Protein AF-A0A916GA91-F1 (afdb_monomer_lite)

Radius of gyration: 28.83 Å; chains: 1; bounding box: 65×46×99 Å

Structure (mmCIF, N/CA/C/O backbone):
data_AF-A0A916GA91-F1
#
_entry.id   AF-A0A916GA91-F1
#
loop_
_atom_site.group_PDB
_atom_site.id
_atom_site.type_symbol
_atom_site.label_atom_id
_atom_site.label_alt_id
_atom_site.label_comp_id
_atom_site.label_asym_id
_atom_site.label_entity_id
_atom_site.label_seq_id
_atom_site.pdbx_PDB_ins_code
_atom_site.Cartn_x
_atom_site.Cartn_y
_atom_site.Cartn_z
_atom_site.occupancy
_atom_site.B_iso_or_equiv
_atom_site.auth_seq_id
_atom_site.auth_comp_id
_atom_site.auth_asym_id
_atom_site.auth_atom_id
_atom_site.pdbx_PDB_model_num
ATOM 1 N N . MET A 1 1 ? 31.954 13.811 66.441 1.00 43.12 1 MET A N 1
ATOM 2 C CA . MET A 1 1 ? 31.345 12.629 65.791 1.00 43.12 1 MET A CA 1
ATOM 3 C C . MET A 1 1 ? 29.860 12.922 65.642 1.00 43.12 1 MET A C 1
ATOM 5 O O . MET A 1 1 ? 29.159 12.910 66.636 1.00 43.12 1 MET A O 1
ATOM 9 N N . THR A 1 2 ? 29.441 13.596 64.570 1.00 59.12 2 THR A N 1
ATOM 10 C CA . THR A 1 2 ? 29.110 13.121 63.200 1.00 59.12 2 THR A CA 1
ATOM 11 C C . THR A 1 2 ? 27.592 13.083 63.030 1.00 59.12 2 THR A C 1
ATOM 13 O O . THR A 1 2 ? 26.914 12.524 63.882 1.00 59.12 2 THR A O 1
ATOM 16 N N . SER A 1 3 ? 27.106 13.601 61.890 1.00 51.62 3 SER A N 1
ATOM 17 C CA . SER A 1 3 ? 25.701 13.651 61.422 1.00 51.62 3 SER A CA 1
ATOM 18 C C . SER A 1 3 ? 25.003 14.990 61.733 1.00 51.62 3 SER A C 1
ATOM 20 O O . SER A 1 3 ? 24.993 15.427 62.871 1.00 51.62 3 SER A O 1
ATOM 22 N N . ARG A 1 4 ? 24.430 15.749 60.791 1.00 50.22 4 ARG A N 1
ATOM 23 C CA . ARG A 1 4 ? 23.861 15.421 59.475 1.00 50.22 4 ARG A CA 1
ATOM 24 C C . ARG A 1 4 ? 24.210 16.493 58.438 1.00 50.22 4 ARG A C 1
ATOM 26 O O . ARG A 1 4 ? 23.877 17.663 58.607 1.00 50.22 4 ARG A O 1
ATOM 33 N N . SER A 1 5 ? 24.797 16.055 57.331 1.00 55.06 5 SER A N 1
ATOM 34 C CA . SER A 1 5 ? 24.815 16.789 56.066 1.00 55.06 5 SER A CA 1
ATOM 35 C C . SER A 1 5 ? 23.381 16.853 55.525 1.00 55.06 5 SER A C 1
ATOM 37 O O . SER A 1 5 ? 22.768 15.818 55.260 1.00 55.06 5 SER A O 1
ATOM 39 N N . LYS A 1 6 ? 22.817 18.064 55.423 1.00 53.19 6 LYS A N 1
ATOM 40 C CA . LYS A 1 6 ? 21.591 18.328 54.661 1.00 53.19 6 LYS A CA 1
ATOM 41 C C . LYS A 1 6 ? 21.956 18.240 53.185 1.00 53.19 6 LYS A C 1
ATOM 43 O O . LYS A 1 6 ? 22.472 19.193 52.609 1.00 53.19 6 LYS A O 1
ATOM 48 N N . THR A 1 7 ? 21.710 17.081 52.596 1.00 57.97 7 THR A N 1
ATOM 49 C CA . THR A 1 7 ? 21.750 16.878 51.153 1.00 57.97 7 THR A CA 1
ATOM 50 C C . THR A 1 7 ? 20.745 17.840 50.525 1.00 57.97 7 THR A C 1
ATOM 52 O O . THR A 1 7 ? 19.538 17.709 50.729 1.00 57.97 7 THR A O 1
ATOM 55 N N . ALA A 1 8 ? 21.249 18.857 49.828 1.00 50.69 8 ALA A N 1
ATOM 56 C CA . ALA A 1 8 ? 20.439 19.738 49.008 1.00 50.69 8 ALA A CA 1
ATOM 57 C C . ALA A 1 8 ? 19.752 18.875 47.945 1.00 50.69 8 ALA A C 1
ATOM 59 O O . ALA A 1 8 ? 20.408 18.317 47.065 1.00 50.69 8 ALA A O 1
ATOM 60 N N . LEU A 1 9 ? 18.436 18.709 48.089 1.00 53.28 9 LEU A N 1
ATOM 61 C CA . LEU A 1 9 ? 17.596 18.090 47.080 1.00 53.28 9 LEU A CA 1
ATOM 62 C C . LEU A 1 9 ? 17.774 18.886 45.785 1.00 53.28 9 LEU A C 1
ATOM 64 O O . LEU A 1 9 ? 17.467 20.077 45.727 1.00 53.28 9 LEU A O 1
ATOM 68 N N . VAL A 1 10 ? 18.284 18.207 44.763 1.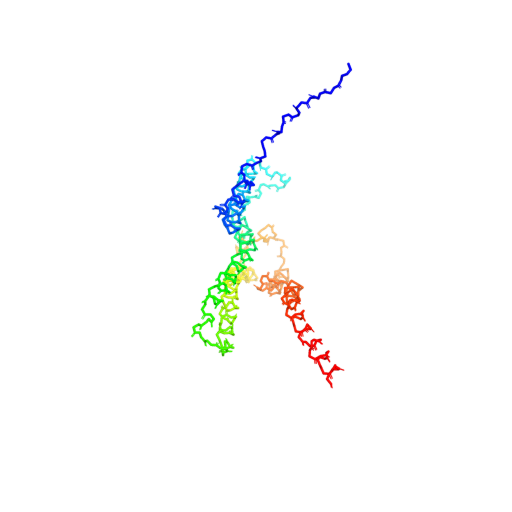00 59.81 10 VAL A N 1
ATOM 69 C CA . VAL A 1 10 ? 18.229 18.632 43.364 1.00 59.81 10 VAL A CA 1
ATOM 70 C C . VAL A 1 10 ? 16.802 19.119 43.080 1.00 59.81 10 VAL A C 1
ATOM 72 O O . VAL A 1 10 ? 15.865 18.403 43.447 1.00 59.81 10 VAL A O 1
ATOM 75 N N . PRO A 1 11 ? 16.593 20.306 42.479 1.00 56.72 11 PRO A N 1
ATOM 76 C CA . PRO A 1 11 ? 15.251 20.769 42.157 1.00 56.72 11 PRO A CA 1
ATOM 77 C C . PRO A 1 11 ? 14.594 19.736 41.242 1.00 56.72 11 PRO A C 1
ATOM 79 O O . PRO A 1 11 ? 14.992 19.553 40.091 1.00 56.72 11 PRO A O 1
ATOM 82 N N . ALA A 1 12 ? 13.619 19.016 41.796 1.00 51.12 12 ALA A N 1
ATOM 83 C CA . ALA A 1 12 ? 12.760 18.115 41.054 1.00 51.12 12 ALA A CA 1
ATOM 84 C C . ALA A 1 12 ? 12.175 18.887 39.866 1.00 51.12 12 ALA A C 1
ATOM 86 O O . ALA A 1 12 ? 11.740 20.032 40.018 1.00 51.12 12 ALA A O 1
ATOM 87 N N . LEU A 1 13 ? 12.220 18.276 38.679 1.00 57.47 13 LEU A N 1
ATOM 88 C CA . LEU A 1 13 ? 11.784 18.897 37.435 1.00 57.47 13 LEU A CA 1
ATOM 89 C C . LEU A 1 13 ? 10.420 19.599 37.619 1.00 57.47 13 LEU A C 1
ATOM 91 O O . LEU A 1 13 ? 9.463 18.944 38.042 1.00 57.47 13 LEU A O 1
ATOM 95 N N . PRO A 1 14 ? 10.272 20.875 37.212 1.00 58.91 14 PRO A N 1
ATOM 96 C CA . PRO A 1 14 ? 9.020 21.636 37.340 1.00 58.91 14 PRO A CA 1
ATOM 97 C C . PRO A 1 14 ? 7.821 21.000 36.606 1.00 58.91 14 PRO A C 1
ATOM 99 O O . PRO A 1 14 ? 6.675 21.393 36.813 1.00 58.91 14 PRO A O 1
ATOM 102 N N . ILE A 1 15 ? 8.070 19.987 35.775 1.00 56.62 15 ILE A N 1
ATOM 103 C CA . ILE A 1 15 ? 7.068 19.229 35.024 1.00 56.62 15 ILE A CA 1
ATOM 104 C C . ILE A 1 15 ? 6.199 18.360 35.952 1.00 56.62 15 ILE A C 1
ATOM 106 O O . ILE A 1 15 ? 4.997 18.247 35.719 1.00 56.62 15 ILE A O 1
ATOM 110 N N . LEU A 1 16 ? 6.763 17.798 37.029 1.00 54.16 16 LEU A N 1
ATOM 111 C CA . LEU A 1 16 ? 6.017 16.935 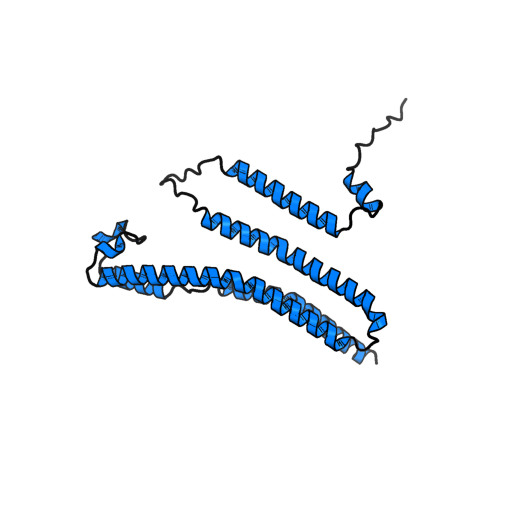37.958 1.00 54.16 16 LEU A CA 1
ATOM 112 C C . LEU A 1 16 ? 5.026 17.736 38.820 1.00 54.16 16 LEU A C 1
ATOM 114 O O . LEU A 1 16 ? 3.871 17.338 38.954 1.00 54.16 16 LEU A O 1
ATOM 118 N N . GLY A 1 17 ? 5.420 18.925 39.292 1.00 59.41 17 GLY A N 1
ATOM 119 C CA . GLY A 1 17 ? 4.530 19.812 40.056 1.00 59.41 17 GLY A CA 1
ATOM 120 C C . GLY A 1 17 ? 3.371 20.401 39.235 1.00 59.41 17 GLY A C 1
ATOM 121 O O . GLY A 1 17 ? 2.327 20.755 39.780 1.00 59.41 17 GLY A O 1
ATOM 122 N N . ALA A 1 18 ? 3.511 20.480 37.907 1.00 57.34 18 ALA A N 1
ATOM 123 C CA . ALA A 1 18 ? 2.438 20.925 37.017 1.00 57.34 18 ALA A CA 1
ATOM 124 C C . ALA A 1 18 ? 1.379 19.835 36.744 1.00 57.34 18 ALA A C 1
ATOM 126 O O . ALA A 1 18 ? 0.247 20.169 36.378 1.00 57.34 18 ALA A O 1
ATOM 127 N N . PHE A 1 19 ? 1.735 18.559 36.940 1.00 50.19 19 PHE A N 1
ATOM 128 C CA . PHE A 1 19 ? 0.840 17.411 36.775 1.00 50.19 19 PHE A CA 1
ATOM 129 C C . PHE A 1 19 ? -0.081 17.235 37.993 1.00 50.19 19 PHE A C 1
ATOM 131 O O . PHE A 1 19 ? -1.290 17.103 37.823 1.00 50.19 19 PHE A O 1
ATOM 138 N N . GLU A 1 20 ? 0.454 17.351 39.215 1.00 55.31 20 GLU A N 1
ATOM 139 C CA . GLU A 1 20 ? -0.348 17.298 40.454 1.00 55.31 20 GLU A CA 1
ATOM 140 C C . GLU A 1 20 ? -1.320 18.479 40.595 1.00 55.31 20 GLU A C 1
ATOM 142 O O . GLU A 1 20 ? -2.409 18.330 41.139 1.00 55.31 20 GLU A O 1
ATOM 147 N N . ALA A 1 21 ? -0.982 19.648 40.042 1.00 68.88 21 ALA A N 1
ATOM 148 C CA . ALA A 1 21 ? -1.845 20.829 40.084 1.00 68.88 21 ALA A CA 1
ATOM 149 C C . ALA A 1 21 ? -3.006 20.807 39.062 1.00 68.88 21 ALA A C 1
ATOM 151 O O . ALA A 1 21 ? -3.676 21.826 38.895 1.00 68.88 21 ALA A O 1
ATOM 152 N N . GLY A 1 22 ? -3.200 19.719 38.301 1.00 61.41 22 GLY A N 1
ATOM 153 C CA . GLY A 1 22 ? -4.268 19.592 37.295 1.00 61.41 22 GLY A CA 1
ATOM 154 C C . GLY A 1 22 ? -4.166 20.553 36.097 1.00 61.41 22 GLY A C 1
ATOM 155 O O . GLY A 1 22 ? -5.063 20.605 35.258 1.00 61.41 22 GLY A O 1
ATOM 156 N N . ARG A 1 23 ? -3.076 21.326 35.985 1.00 63.66 23 ARG A N 1
ATOM 157 C CA . ARG A 1 23 ? -2.898 22.365 34.950 1.00 63.66 23 ARG A CA 1
ATOM 158 C C . ARG A 1 23 ? -2.487 21.799 33.589 1.00 63.66 23 ARG A C 1
ATOM 160 O O . ARG A 1 23 ? -2.760 22.412 32.549 1.00 63.66 23 ARG A O 1
ATOM 167 N N . ILE A 1 24 ? -1.856 20.626 33.580 1.00 55.47 24 ILE A N 1
ATOM 168 C CA . ILE A 1 24 ? -1.468 19.908 32.366 1.00 55.47 24 ILE A CA 1
ATOM 169 C C . ILE A 1 24 ? -2.292 18.629 32.295 1.00 55.47 24 ILE A C 1
ATOM 171 O O . ILE A 1 24 ? -2.015 17.652 32.982 1.00 55.47 24 ILE A O 1
ATOM 175 N N . THR A 1 25 ? -3.312 18.628 31.439 1.00 64.38 25 THR A N 1
ATOM 176 C CA . THR A 1 25 ? -4.037 17.397 31.127 1.00 64.38 25 THR A CA 1
ATOM 177 C C . THR A 1 25 ? -3.078 16.396 30.469 1.00 64.38 25 THR A C 1
ATOM 179 O O . THR A 1 25 ? -2.182 16.810 29.724 1.00 64.38 25 THR A O 1
ATOM 182 N N . PRO A 1 26 ? -3.260 15.077 30.661 1.00 56.31 26 PRO A N 1
ATOM 183 C CA . PRO A 1 26 ? -2.440 14.057 29.996 1.00 56.31 26 PRO A CA 1
ATOM 184 C C . PRO A 1 26 ? -2.417 14.221 28.464 1.00 56.31 26 PRO A C 1
ATOM 186 O O . PRO A 1 26 ? -1.453 13.840 27.806 1.00 56.31 26 PRO A O 1
ATOM 189 N N . PHE A 1 27 ? -3.435 14.876 27.896 1.00 49.44 27 PHE A N 1
ATOM 190 C CA . PHE A 1 27 ? -3.451 15.327 26.507 1.00 49.44 27 PHE A CA 1
ATOM 191 C C . PHE A 1 27 ? -2.396 16.399 26.191 1.00 49.44 27 PHE A C 1
ATOM 193 O O . PHE A 1 27 ? -1.625 16.227 25.253 1.00 49.44 27 PHE A O 1
ATOM 200 N N . ARG A 1 28 ? -2.317 17.483 26.976 1.00 56.56 28 ARG A N 1
ATOM 201 C CA . ARG A 1 28 ? -1.295 18.531 26.797 1.00 56.56 28 ARG A CA 1
ATOM 202 C C . ARG A 1 28 ? 0.114 17.970 26.960 1.00 56.56 28 ARG A C 1
ATOM 204 O O . ARG A 1 28 ? 0.997 18.352 26.203 1.00 56.56 28 ARG A O 1
ATOM 211 N N . LEU A 1 29 ? 0.303 17.026 27.884 1.00 60.34 29 LEU A N 1
ATOM 212 C CA . LEU A 1 29 ? 1.573 16.318 28.042 1.00 60.34 29 LEU A CA 1
ATOM 213 C C . LEU A 1 29 ? 1.911 15.489 26.794 1.00 60.34 29 LEU A C 1
ATOM 215 O O . LEU A 1 29 ? 3.031 15.569 26.302 1.00 60.34 29 LEU A O 1
ATOM 219 N N . GLY A 1 30 ? 0.937 14.754 26.244 1.00 58.25 30 GLY A N 1
ATOM 220 C CA . GLY A 1 30 ? 1.105 13.994 25.003 1.00 58.25 30 GLY A CA 1
ATOM 221 C C . GLY A 1 30 ? 1.425 14.875 23.792 1.00 58.25 30 GLY A C 1
ATOM 222 O O . GLY A 1 30 ? 2.325 14.552 23.023 1.00 58.25 30 GLY A O 1
ATOM 223 N N . VAL A 1 31 ? 0.751 16.022 23.653 1.00 55.97 31 VAL A N 1
ATOM 224 C CA . VAL A 1 31 ? 1.028 17.005 22.591 1.00 55.97 31 VAL A CA 1
ATOM 225 C C . VAL A 1 31 ? 2.419 17.619 22.758 1.00 55.97 31 VAL A C 1
ATOM 227 O O . VAL A 1 31 ? 3.156 17.717 21.783 1.00 55.97 31 VAL A O 1
ATOM 230 N N . LEU A 1 32 ? 2.817 17.982 23.980 1.00 61.62 32 LEU A N 1
ATOM 231 C CA . LEU A 1 32 ? 4.149 18.526 24.256 1.00 61.62 32 LEU A CA 1
ATOM 232 C C . LEU A 1 32 ? 5.258 17.497 24.010 1.00 61.62 32 LEU A C 1
ATOM 234 O O . LEU A 1 32 ? 6.275 17.850 23.425 1.00 61.62 32 LEU A O 1
ATOM 238 N N . LEU A 1 33 ? 5.058 16.228 24.381 1.00 59.22 33 LEU A N 1
ATOM 239 C CA . LEU A 1 33 ? 5.994 15.137 24.081 1.00 59.22 33 LEU A CA 1
ATOM 240 C C . LEU A 1 33 ? 6.098 14.873 22.579 1.00 59.22 33 LEU A C 1
ATOM 242 O O . LEU A 1 33 ? 7.202 14.702 22.067 1.00 59.22 33 LEU A O 1
ATOM 246 N N . ALA A 1 34 ? 4.974 14.891 21.861 1.00 55.41 34 ALA A N 1
ATOM 247 C CA . ALA A 1 34 ? 4.962 14.740 20.411 1.00 55.41 34 ALA A CA 1
ATOM 248 C C . ALA A 1 34 ? 5.697 15.898 19.718 1.00 55.41 34 ALA A C 1
ATOM 250 O O . ALA A 1 34 ? 6.535 15.654 18.852 1.00 55.41 34 ALA A O 1
ATOM 251 N N . LEU A 1 35 ? 5.446 17.144 20.134 1.00 60.44 35 LEU A N 1
ATOM 252 C CA . LEU A 1 35 ? 6.145 18.328 19.626 1.00 60.44 35 LEU A CA 1
ATOM 253 C C . LEU A 1 35 ? 7.636 18.317 19.989 1.00 60.44 35 LEU A C 1
ATOM 255 O O . LEU A 1 35 ? 8.464 18.660 19.150 1.00 60.44 35 LEU A O 1
ATOM 259 N N . ALA A 1 36 ? 7.995 17.868 21.194 1.00 65.44 36 ALA A N 1
ATOM 260 C CA . ALA A 1 36 ? 9.384 17.718 21.620 1.00 65.44 36 ALA A CA 1
ATOM 261 C C . ALA A 1 36 ? 10.114 16.622 20.828 1.00 65.44 36 ALA A C 1
ATOM 263 O O . ALA A 1 36 ? 11.256 16.829 20.429 1.00 65.44 36 ALA A O 1
ATOM 264 N N . MET A 1 37 ? 9.460 15.492 20.529 1.00 62.31 37 MET A N 1
ATOM 265 C CA . MET A 1 37 ? 10.024 14.453 19.658 1.00 62.31 37 MET A CA 1
ATOM 266 C C . MET A 1 37 ? 10.160 14.930 18.207 1.00 62.31 37 MET A C 1
ATOM 268 O O . MET A 1 37 ? 11.168 14.636 17.568 1.00 62.31 37 MET A O 1
ATOM 272 N N . LEU A 1 38 ? 9.195 15.704 17.700 1.00 54.66 38 LEU A N 1
ATOM 273 C CA . LEU A 1 38 ? 9.272 16.368 16.393 1.00 54.66 38 LEU A CA 1
ATOM 274 C C . LEU A 1 38 ? 10.441 17.360 16.330 1.00 54.66 38 LEU A C 1
ATOM 276 O O . LEU A 1 38 ? 11.210 17.332 15.372 1.00 54.66 38 LEU A O 1
ATOM 280 N N . GLY A 1 39 ? 10.616 18.183 17.367 1.00 64.69 39 GLY A N 1
ATOM 281 C CA . GLY A 1 39 ? 11.714 19.143 17.478 1.00 64.69 39 GLY A CA 1
ATOM 282 C C . GLY A 1 39 ? 13.079 18.466 17.598 1.00 64.69 39 GLY A C 1
ATOM 283 O O . GLY A 1 39 ? 13.981 18.770 16.825 1.00 64.69 39 GLY A O 1
ATOM 284 N N . ALA A 1 40 ? 13.225 17.489 18.497 1.00 63.62 40 ALA A N 1
ATOM 285 C CA . ALA A 1 40 ? 14.475 16.752 18.688 1.00 63.62 40 ALA A CA 1
ATOM 286 C C . ALA A 1 40 ? 14.902 16.002 17.419 1.00 63.62 40 ALA A C 1
ATOM 288 O O . ALA A 1 40 ? 16.085 15.959 17.087 1.00 63.62 40 ALA A O 1
ATOM 289 N N . ARG A 1 41 ? 13.939 15.450 16.671 1.00 54.47 41 ARG A N 1
ATOM 290 C CA . ARG A 1 41 ? 14.211 14.729 15.425 1.00 54.47 41 ARG A CA 1
ATOM 291 C C . ARG A 1 41 ? 14.463 15.671 14.247 1.00 54.47 41 ARG A C 1
ATOM 293 O O . ARG A 1 41 ? 15.312 15.357 13.424 1.00 54.47 41 ARG A O 1
ATOM 300 N N . GLY A 1 42 ? 13.809 16.834 14.201 1.00 57.34 42 GLY A N 1
ATOM 301 C CA . GLY A 1 42 ? 14.131 17.910 13.257 1.00 57.34 42 GLY A CA 1
ATOM 302 C C . GLY A 1 42 ? 15.531 18.494 13.481 1.00 57.34 42 GLY A C 1
ATOM 303 O O . GLY A 1 42 ? 16.253 18.747 12.522 1.00 57.34 42 GLY A O 1
ATOM 304 N N . ILE A 1 43 ? 15.960 18.621 14.741 1.00 59.06 43 ILE A N 1
ATOM 305 C CA . ILE A 1 43 ? 17.317 19.062 15.100 1.00 59.06 43 ILE A CA 1
ATOM 306 C C . ILE A 1 43 ? 18.349 17.979 14.757 1.00 59.06 43 ILE A C 1
ATOM 308 O O . ILE A 1 43 ? 19.355 18.283 14.125 1.00 59.06 43 ILE A O 1
ATOM 312 N N . ALA A 1 44 ? 18.091 16.708 15.089 1.00 55.75 44 ALA A N 1
ATOM 313 C CA . ALA A 1 44 ? 18.963 15.597 14.693 1.00 55.75 44 ALA A CA 1
ATOM 314 C C . ALA A 1 44 ? 19.097 15.478 13.162 1.00 55.75 44 ALA A C 1
ATOM 316 O O . ALA A 1 44 ? 20.178 15.188 12.656 1.00 55.75 44 ALA A O 1
ATOM 317 N N . PHE A 1 45 ? 18.018 15.765 12.428 1.00 51.97 45 PHE A N 1
ATOM 318 C CA . PHE A 1 45 ? 18.002 15.832 10.968 1.00 51.97 45 PHE A CA 1
ATOM 319 C C . PHE A 1 45 ? 18.854 16.997 10.435 1.00 51.97 45 PHE A C 1
ATOM 321 O O . PHE A 1 45 ? 19.718 16.772 9.590 1.00 51.97 45 PHE A O 1
ATOM 328 N N . SER A 1 46 ? 18.712 18.199 11.010 1.00 48.34 46 SER A N 1
ATOM 329 C CA . SER A 1 46 ? 19.522 19.380 10.660 1.00 48.34 46 SER A CA 1
ATOM 330 C C . SER A 1 46 ? 21.017 19.198 10.948 1.00 48.34 46 SER A C 1
ATOM 332 O O . SER A 1 46 ? 21.843 19.815 10.281 1.00 48.34 46 SER A O 1
ATOM 334 N N . ILE A 1 47 ? 21.370 18.366 11.931 1.00 54.28 47 ILE A N 1
ATOM 335 C CA . ILE A 1 47 ? 22.763 18.025 12.248 1.00 54.28 47 ILE A CA 1
ATOM 336 C C . ILE A 1 47 ? 23.294 16.940 11.290 1.00 54.28 47 ILE A C 1
ATOM 338 O O . ILE A 1 47 ? 24.491 16.903 11.024 1.00 54.28 47 ILE A O 1
ATOM 342 N N . SER A 1 48 ? 22.428 16.086 10.728 1.00 50.12 48 SER A N 1
ATOM 343 C CA . SER A 1 48 ? 22.826 15.035 9.775 1.00 50.12 48 SER A CA 1
ATOM 344 C C . SER A 1 48 ? 22.963 15.506 8.318 1.00 50.12 48 SER A C 1
ATOM 346 O O . SER A 1 48 ? 23.655 14.855 7.541 1.00 50.12 48 SER A O 1
ATOM 348 N N . GLU A 1 49 ? 22.360 16.642 7.948 1.00 47.00 49 GLU A N 1
ATOM 349 C CA . GLU A 1 49 ? 22.412 17.209 6.586 1.00 47.00 49 GLU A CA 1
ATOM 350 C C . GLU A 1 49 ? 23.731 17.931 6.236 1.00 47.00 49 GLU A C 1
ATOM 352 O O . GLU A 1 49 ? 23.914 18.341 5.092 1.00 47.00 49 GLU A O 1
ATOM 357 N N . THR A 1 50 ? 24.687 18.066 7.162 1.00 45.31 50 THR A N 1
ATOM 358 C CA . THR A 1 50 ? 25.982 18.722 6.878 1.00 45.31 50 THR A CA 1
ATOM 359 C C . THR A 1 50 ? 27.129 17.759 6.555 1.00 45.31 50 THR A C 1
ATOM 361 O O . THR A 1 50 ? 28.242 18.208 6.281 1.00 45.31 50 THR A O 1
ATOM 364 N N . GLY A 1 51 ? 26.884 16.444 6.524 1.00 43.62 51 GLY A N 1
ATOM 365 C CA . GLY A 1 51 ? 27.889 15.443 6.157 1.00 43.62 51 GLY A CA 1
ATOM 366 C C . GLY A 1 51 ? 27.637 14.829 4.774 1.00 43.62 51 GLY A C 1
ATOM 367 O O . GLY A 1 51 ? 26.637 14.128 4.615 1.00 43.62 51 GLY A O 1
ATOM 368 N N . PRO A 1 52 ? 28.520 15.007 3.772 1.00 43.44 52 PRO A N 1
ATOM 369 C CA . PRO A 1 52 ? 28.419 14.257 2.526 1.00 43.44 52 PRO A CA 1
ATOM 370 C C . PRO A 1 52 ? 28.664 12.766 2.800 1.00 43.44 52 PRO A C 1
ATOM 372 O O . PRO A 1 52 ? 29.758 12.366 3.201 1.00 43.44 52 PRO A O 1
ATOM 375 N N . PHE A 1 53 ? 27.656 11.923 2.564 1.00 45.44 53 PHE A N 1
ATOM 376 C CA . PHE A 1 53 ? 27.848 10.473 2.531 1.00 45.44 53 PHE A CA 1
ATOM 377 C C . PHE A 1 53 ? 28.614 10.100 1.257 1.00 45.44 53 PHE A C 1
ATOM 379 O O . PHE A 1 53 ? 28.042 9.938 0.180 1.00 45.44 53 PHE A O 1
ATOM 386 N N . SER A 1 54 ? 29.935 9.975 1.387 1.00 40.00 54 SER A N 1
ATOM 387 C CA . SER A 1 54 ? 30.795 9.401 0.355 1.00 40.00 54 SER A CA 1
ATOM 388 C C . SER A 1 54 ? 30.625 7.884 0.359 1.00 40.00 54 SER A C 1
ATOM 390 O O . SER A 1 54 ? 31.236 7.170 1.153 1.00 40.00 54 SER A O 1
ATOM 392 N N . THR A 1 55 ? 29.757 7.376 -0.513 1.00 49.47 55 THR A N 1
ATOM 393 C CA . THR A 1 55 ? 29.888 5.993 -0.977 1.00 49.47 55 THR A CA 1
ATOM 394 C C . THR A 1 55 ? 30.889 6.021 -2.128 1.00 49.47 55 THR A C 1
ATOM 396 O O . THR A 1 55 ? 30.801 6.878 -3.005 1.00 49.47 55 THR A O 1
ATOM 399 N N . GLY A 1 56 ? 31.898 5.148 -2.097 1.00 43.34 56 GLY A N 1
ATOM 400 C CA . GLY A 1 56 ? 33.083 5.199 -2.968 1.00 43.34 56 GLY A CA 1
ATOM 401 C C . GLY A 1 56 ? 32.849 5.005 -4.474 1.00 43.34 56 GLY A C 1
ATOM 402 O O . GLY A 1 56 ? 33.781 4.614 -5.163 1.00 43.34 56 GLY A O 1
ATOM 403 N N . ASN A 1 57 ? 31.641 5.243 -4.994 1.00 45.00 57 ASN A N 1
ATOM 404 C CA . ASN A 1 57 ? 31.302 5.076 -6.407 1.00 45.00 57 ASN A CA 1
ATOM 405 C C . ASN A 1 57 ? 30.412 6.197 -6.990 1.00 45.00 57 ASN A C 1
ATOM 407 O O . ASN A 1 57 ? 29.712 5.987 -7.976 1.00 45.00 57 ASN A O 1
ATOM 411 N N . GLY A 1 58 ? 30.443 7.394 -6.396 1.00 46.22 58 GLY A N 1
ATOM 412 C CA . GLY A 1 58 ? 29.757 8.581 -6.913 1.00 46.22 58 GLY A CA 1
ATOM 413 C C . GLY A 1 58 ? 28.716 9.139 -5.948 1.00 46.22 58 GLY A C 1
ATOM 414 O O . GLY A 1 58 ? 28.037 8.411 -5.227 1.00 46.22 58 GLY A O 1
ATOM 415 N N . THR A 1 59 ? 28.598 10.464 -5.922 1.00 40.75 59 THR A N 1
ATOM 416 C CA . THR A 1 59 ? 27.582 11.175 -5.145 1.00 40.75 59 THR A CA 1
ATOM 417 C C . THR A 1 59 ? 26.218 10.943 -5.784 1.00 40.75 59 THR A C 1
ATOM 419 O O . THR A 1 59 ? 25.855 11.622 -6.744 1.00 40.75 59 THR A O 1
ATOM 422 N N . VAL A 1 60 ? 25.459 9.981 -5.268 1.00 49.00 60 VAL A N 1
ATOM 423 C CA . VAL A 1 60 ? 24.024 9.901 -5.542 1.00 49.00 60 VAL A CA 1
ATOM 424 C C . VAL A 1 60 ? 23.373 11.034 -4.741 1.00 49.00 60 VAL A C 1
ATOM 426 O O . VAL A 1 60 ? 23.456 11.004 -3.510 1.00 49.00 60 VAL A O 1
ATOM 429 N N . PRO A 1 61 ? 22.785 12.068 -5.374 1.00 51.78 61 PRO A N 1
ATOM 430 C CA . PRO A 1 61 ? 22.038 13.069 -4.629 1.00 51.78 61 PRO A CA 1
ATOM 431 C C . PRO A 1 61 ? 20.896 12.340 -3.924 1.00 51.78 61 PRO A C 1
ATOM 433 O O . PRO A 1 61 ? 20.088 11.685 -4.582 1.00 51.78 61 PRO A O 1
ATOM 436 N N . ALA A 1 62 ? 20.859 12.404 -2.592 1.00 50.66 62 ALA A N 1
ATOM 437 C CA . ALA A 1 62 ? 19.732 11.897 -1.828 1.00 50.66 62 ALA A CA 1
ATOM 438 C C . ALA A 1 62 ? 18.483 12.633 -2.327 1.00 50.66 62 ALA A C 1
ATOM 440 O O . ALA A 1 62 ? 18.313 13.827 -2.072 1.00 50.66 62 ALA A O 1
ATOM 441 N N . ASP A 1 63 ? 17.660 11.948 -3.121 1.00 56.34 63 ASP A N 1
ATOM 442 C CA . ASP A 1 63 ? 16.447 12.527 -3.672 1.00 56.34 63 ASP A CA 1
ATOM 443 C C . ASP A 1 63 ? 15.550 12.910 -2.489 1.00 56.34 63 ASP A C 1
ATOM 445 O O . ASP A 1 63 ? 15.032 12.063 -1.755 1.00 56.34 63 ASP A O 1
ATOM 449 N N . LEU A 1 64 ? 15.376 14.220 -2.297 1.00 52.34 64 LEU A N 1
ATOM 450 C CA . LEU A 1 64 ? 14.538 14.851 -1.272 1.00 52.34 64 LEU A CA 1
ATOM 451 C C . LEU A 1 64 ? 13.110 14.261 -1.222 1.00 52.34 64 LEU A C 1
ATOM 453 O O . LEU A 1 64 ? 12.383 14.456 -0.243 1.00 52.34 64 LEU A O 1
ATOM 457 N N . ARG A 1 65 ? 12.684 13.526 -2.260 1.00 53.56 65 ARG A N 1
ATOM 458 C CA . ARG A 1 65 ? 11.417 12.784 -2.316 1.00 53.56 65 ARG A CA 1
ATOM 459 C C . ARG A 1 65 ? 11.351 11.563 -1.399 1.00 53.56 65 ARG A C 1
ATOM 461 O O . ARG A 1 65 ? 10.303 11.379 -0.779 1.00 53.56 65 ARG A O 1
ATOM 468 N N . GLU A 1 66 ? 12.406 10.760 -1.269 1.00 51.09 66 GLU A N 1
ATOM 469 C CA . GLU A 1 66 ? 12.384 9.570 -0.397 1.00 51.09 66 GLU A CA 1
ATOM 470 C C . GLU A 1 66 ? 12.346 9.968 1.083 1.00 51.09 66 GLU A C 1
ATOM 472 O O . GLU A 1 66 ? 11.578 9.410 1.872 1.00 51.09 66 GLU A O 1
ATOM 477 N N . VAL A 1 67 ? 13.069 11.034 1.432 1.00 49.34 67 VAL A N 1
ATOM 478 C CA . VAL A 1 67 ? 13.093 11.612 2.782 1.00 49.34 67 VAL A CA 1
ATOM 479 C C . VAL A 1 67 ? 11.724 12.184 3.168 1.00 49.34 67 VAL A C 1
ATOM 481 O O . VAL A 1 67 ? 11.239 11.955 4.278 1.00 49.34 67 VAL A O 1
ATOM 484 N N . ARG A 1 68 ? 11.035 12.863 2.238 1.00 56.44 68 ARG A N 1
ATOM 485 C CA . ARG A 1 68 ? 9.673 13.379 2.464 1.00 56.44 68 ARG A CA 1
ATOM 486 C C . ARG A 1 68 ? 8.646 12.269 2.672 1.00 56.44 68 ARG A C 1
ATOM 488 O O . ARG A 1 68 ? 7.784 12.405 3.537 1.00 56.44 68 ARG A O 1
ATOM 495 N N . ILE A 1 69 ? 8.730 11.178 1.910 1.00 54.66 69 ILE A N 1
ATOM 496 C CA . ILE A 1 69 ? 7.816 10.035 2.054 1.00 54.66 69 ILE A CA 1
ATOM 497 C C . ILE A 1 69 ? 8.054 9.335 3.394 1.00 54.66 69 ILE A C 1
ATOM 499 O O . ILE A 1 69 ? 7.088 9.073 4.109 1.00 54.66 69 ILE A O 1
ATOM 503 N N . GLY A 1 70 ? 9.316 9.122 3.781 1.00 55.69 70 GLY A N 1
ATOM 504 C CA . GLY A 1 70 ? 9.674 8.573 5.091 1.00 55.69 70 GLY A CA 1
ATOM 505 C C . GLY A 1 70 ? 9.193 9.445 6.253 1.00 55.69 70 GLY A C 1
ATOM 506 O O . GLY A 1 70 ? 8.663 8.924 7.231 1.00 55.69 70 GLY A O 1
ATOM 507 N N . PHE A 1 71 ? 9.291 10.771 6.124 1.00 53.12 71 PHE A N 1
ATOM 508 C CA . PHE A 1 71 ? 8.801 11.721 7.125 1.00 53.12 71 PHE A CA 1
ATOM 509 C C . PHE A 1 71 ? 7.274 11.696 7.259 1.00 53.12 71 PHE A C 1
ATOM 511 O O . PHE A 1 71 ? 6.759 11.605 8.370 1.00 53.12 71 PHE A O 1
ATOM 518 N N . VAL A 1 72 ? 6.539 11.718 6.141 1.00 56.97 72 VAL A N 1
ATOM 519 C CA . VAL A 1 72 ? 5.068 11.648 6.154 1.00 56.97 72 VAL A CA 1
ATOM 520 C C . VAL A 1 72 ? 4.593 10.302 6.698 1.00 56.97 72 VAL A C 1
ATOM 522 O O . VAL A 1 72 ? 3.673 10.277 7.507 1.00 56.97 72 VAL A O 1
ATOM 525 N N . LEU A 1 73 ? 5.237 9.189 6.336 1.00 58.09 73 LEU A N 1
ATOM 526 C CA . LEU A 1 73 ? 4.922 7.872 6.896 1.00 58.09 73 LEU A CA 1
ATOM 527 C C . LEU A 1 73 ? 5.248 7.787 8.384 1.00 58.09 73 LEU A C 1
ATOM 529 O O . LEU A 1 73 ? 4.424 7.290 9.138 1.00 58.09 73 LEU A O 1
ATOM 533 N N . ALA A 1 74 ? 6.392 8.302 8.835 1.00 54.72 74 ALA A N 1
ATOM 534 C CA . ALA A 1 74 ? 6.737 8.334 10.255 1.00 54.72 74 ALA A CA 1
ATOM 535 C C . ALA A 1 74 ? 5.760 9.206 11.058 1.00 54.72 74 ALA A C 1
ATOM 537 O O . ALA A 1 74 ? 5.384 8.846 12.172 1.00 54.72 74 ALA A O 1
ATOM 538 N N . LEU A 1 75 ? 5.305 10.319 10.478 1.00 55.25 75 LEU A N 1
ATOM 539 C CA . LEU A 1 75 ? 4.323 11.206 11.088 1.00 55.25 75 LEU A CA 1
ATOM 540 C C . LEU A 1 75 ? 2.934 10.564 11.112 1.00 55.25 75 LEU A C 1
ATOM 542 O O . LEU A 1 75 ? 2.276 10.596 12.140 1.00 55.25 75 LEU A O 1
ATOM 546 N N . VAL A 1 76 ? 2.504 9.903 10.038 1.00 60.34 76 VAL A N 1
ATOM 547 C CA . VAL A 1 76 ? 1.227 9.178 10.004 1.00 60.34 76 VAL A CA 1
ATOM 548 C C . VAL A 1 76 ? 1.263 7.970 10.942 1.00 60.34 76 VAL A C 1
ATOM 550 O O . VAL A 1 76 ? 0.353 7.807 11.740 1.00 60.34 76 VAL A O 1
ATOM 553 N N . ILE A 1 77 ? 2.321 7.159 10.933 1.00 62.59 77 ILE A N 1
ATOM 554 C CA . ILE A 1 77 ? 2.451 5.978 11.802 1.00 62.59 77 ILE A CA 1
ATOM 555 C C . ILE A 1 77 ? 2.594 6.384 13.275 1.00 62.59 77 ILE A C 1
ATOM 557 O O . ILE A 1 77 ? 2.027 5.726 14.141 1.00 62.59 77 ILE A O 1
ATOM 561 N N . GLY A 1 78 ? 3.318 7.466 13.575 1.00 59.00 78 GLY A N 1
ATOM 562 C CA . GLY A 1 78 ? 3.500 7.950 14.945 1.00 59.00 78 GLY A CA 1
ATOM 563 C C . GLY A 1 78 ? 2.292 8.714 15.487 1.00 59.00 78 GLY A C 1
ATOM 564 O O . GLY A 1 78 ? 1.939 8.573 16.656 1.00 59.00 78 GLY A O 1
ATOM 565 N N . TYR A 1 79 ? 1.633 9.511 14.645 1.00 61.88 79 TYR A N 1
ATOM 566 C CA . TYR A 1 79 ? 0.554 10.403 15.064 1.00 61.88 79 TYR A CA 1
ATOM 567 C C . TYR A 1 79 ? -0.829 9.767 14.928 1.00 61.88 79 TYR A C 1
ATOM 569 O O . TYR A 1 79 ? -1.700 10.065 15.740 1.00 61.88 79 TYR A O 1
ATOM 577 N N . ALA A 1 80 ? -1.054 8.861 13.970 1.00 61.62 80 ALA A N 1
ATOM 578 C CA . ALA A 1 80 ? -2.368 8.245 13.779 1.00 61.62 80 ALA A CA 1
ATOM 579 C C . ALA A 1 80 ? -2.846 7.434 14.995 1.00 61.62 80 ALA A C 1
ATOM 581 O O . ALA A 1 80 ? -4.004 7.608 15.361 1.00 61.62 80 ALA A O 1
ATOM 582 N N . PRO A 1 81 ? -2.018 6.628 15.694 1.00 63.00 81 PRO A N 1
ATOM 583 C CA . PRO A 1 81 ? -2.464 5.916 16.893 1.00 63.00 81 PRO A CA 1
ATOM 584 C C . PRO A 1 81 ? -2.797 6.869 18.046 1.00 63.00 81 PRO A C 1
ATOM 586 O O . PRO A 1 81 ? -3.769 6.655 18.768 1.00 63.00 81 PRO A O 1
ATOM 589 N N . ALA A 1 82 ? -2.025 7.950 18.201 1.00 65.00 82 ALA A N 1
ATOM 590 C CA . ALA A 1 82 ? -2.258 8.961 19.228 1.00 65.00 82 ALA A CA 1
ATOM 591 C C . ALA A 1 82 ? -3.517 9.794 18.934 1.00 65.00 82 ALA A C 1
ATOM 593 O O . ALA A 1 82 ? -4.332 10.011 19.830 1.00 65.00 82 ALA A O 1
ATOM 594 N N . ALA A 1 83 ? -3.709 10.206 17.680 1.00 61.09 83 ALA A N 1
ATOM 595 C CA . ALA A 1 83 ? -4.885 10.934 17.216 1.00 61.09 83 ALA A CA 1
ATOM 596 C C . ALA A 1 83 ? -6.145 10.062 17.262 1.00 61.09 83 ALA A C 1
ATOM 598 O O . ALA A 1 83 ? -7.184 10.522 17.727 1.00 61.09 83 ALA A O 1
ATOM 599 N N . TYR A 1 84 ? -6.046 8.790 16.867 1.00 63.84 84 TYR A N 1
ATOM 600 C CA . TYR A 1 84 ? -7.129 7.814 16.982 1.00 63.84 84 TYR A CA 1
ATOM 601 C C . TYR A 1 84 ? -7.481 7.555 18.449 1.00 63.84 84 TYR A C 1
ATOM 603 O O . TYR A 1 84 ? -8.635 7.686 18.842 1.00 63.84 84 TYR A O 1
ATOM 611 N N . GLY A 1 85 ? -6.486 7.276 19.295 1.00 68.50 85 GLY A N 1
ATOM 612 C CA . GLY A 1 85 ? -6.696 7.047 20.723 1.00 68.50 85 GLY A CA 1
ATOM 613 C C . GLY A 1 85 ? -7.215 8.282 21.463 1.00 68.50 85 GLY A C 1
ATOM 614 O O . GLY A 1 85 ? -7.938 8.152 22.449 1.00 68.50 85 GLY A O 1
ATOM 615 N N . TRP A 1 86 ? -6.867 9.490 21.017 1.00 72.81 86 TRP A N 1
ATOM 616 C CA . TRP A 1 86 ? -7.471 10.721 21.521 1.00 72.81 86 TRP A CA 1
ATOM 617 C C . TRP A 1 86 ? -8.907 10.889 21.026 1.00 72.81 86 TRP A C 1
ATOM 619 O O . TRP A 1 86 ? -9.788 11.121 21.847 1.00 72.81 86 TRP A O 1
ATOM 629 N N . GLY A 1 87 ? -9.156 10.693 19.730 1.00 65.00 87 GLY A N 1
ATOM 630 C CA . GLY A 1 87 ? -10.487 10.780 19.133 1.00 65.00 87 GLY A CA 1
ATOM 631 C C . GLY A 1 87 ? -11.472 9.823 19.797 1.00 65.00 87 GLY A C 1
ATOM 632 O O . GLY A 1 87 ? -12.525 10.252 20.250 1.00 65.00 87 GLY A O 1
ATOM 633 N N . VAL A 1 88 ? -11.089 8.556 19.973 1.00 67.19 88 VAL A N 1
ATOM 634 C CA . VAL A 1 88 ? -11.919 7.540 20.637 1.00 67.19 88 VAL A CA 1
ATOM 635 C C . VAL A 1 88 ? -12.179 7.894 22.102 1.00 67.19 88 VAL A C 1
ATOM 637 O O . VAL A 1 88 ? -13.312 7.782 22.558 1.00 67.19 88 VAL A O 1
ATOM 640 N N . ARG A 1 89 ? -11.167 8.352 22.852 1.00 72.81 89 ARG A N 1
ATOM 641 C CA . ARG A 1 89 ? -11.350 8.722 24.268 1.00 72.81 89 ARG A CA 1
ATOM 642 C C . ARG A 1 89 ? -12.187 9.982 24.447 1.00 72.81 89 ARG A C 1
ATOM 644 O O . ARG A 1 89 ? -13.045 10.007 25.319 1.00 72.81 89 ARG A O 1
ATOM 651 N N . SER A 1 90 ? -11.948 11.011 23.638 1.00 64.50 90 SER A N 1
ATOM 652 C CA . SER A 1 90 ? -12.709 12.260 23.700 1.00 64.50 90 SER A CA 1
ATOM 653 C C . SER A 1 90 ? -14.160 12.016 23.293 1.00 64.50 90 SER A C 1
ATOM 655 O O . SER A 1 90 ? -15.076 12.535 23.926 1.00 64.50 90 SER A O 1
ATOM 657 N N . LEU A 1 91 ? -14.377 11.162 22.291 1.00 58.53 91 LEU A N 1
ATOM 658 C CA . LEU A 1 91 ? -15.706 10.759 21.857 1.00 58.53 91 LEU A CA 1
ATOM 659 C C . LEU A 1 91 ? -16.416 9.934 22.934 1.00 58.53 91 LEU A C 1
ATOM 661 O O . LEU A 1 91 ? -17.526 10.288 23.309 1.00 58.53 91 LEU A O 1
ATOM 665 N N . ARG A 1 92 ? -15.753 8.922 23.512 1.00 72.31 92 ARG A N 1
ATOM 666 C CA . ARG A 1 92 ? -16.290 8.141 24.638 1.00 72.31 92 ARG A CA 1
ATOM 667 C C . ARG A 1 92 ? -16.672 9.037 25.817 1.00 72.31 92 ARG A C 1
ATOM 669 O O . ARG A 1 92 ? -17.780 8.920 26.313 1.00 72.31 92 ARG A O 1
ATOM 676 N N . ALA A 1 93 ? -15.805 9.968 26.214 1.00 71.56 93 ALA A N 1
ATOM 677 C CA . ALA A 1 93 ? -16.098 10.901 27.302 1.00 71.56 93 ALA A CA 1
ATOM 678 C C . ALA A 1 93 ? -17.307 11.803 26.992 1.00 71.56 93 ALA A C 1
ATOM 680 O O . ALA A 1 93 ? -18.124 12.078 27.868 1.00 71.56 93 ALA A O 1
ATOM 681 N N . THR A 1 94 ? -17.452 12.234 25.735 1.00 67.75 94 THR A N 1
ATOM 682 C CA . THR A 1 94 ? -18.610 13.029 25.298 1.00 67.75 94 THR A CA 1
ATOM 683 C C . THR A 1 94 ? -19.894 12.193 25.333 1.00 67.75 94 THR A C 1
ATOM 685 O O . THR A 1 94 ? -20.932 12.677 25.774 1.00 67.75 94 THR A O 1
ATOM 688 N N . LEU A 1 95 ? -19.825 10.922 24.927 1.00 57.66 95 LEU A N 1
ATOM 689 C CA . LEU A 1 95 ? -20.957 9.993 24.947 1.00 57.66 95 LEU A CA 1
ATOM 690 C C . LEU A 1 95 ? -21.369 9.596 26.361 1.00 57.66 95 LEU A C 1
ATOM 692 O O . LEU A 1 95 ? -22.557 9.574 26.659 1.00 57.66 95 LEU A O 1
ATOM 696 N N . GLU A 1 96 ? -20.413 9.341 27.252 1.00 72.44 96 GLU A N 1
ATOM 697 C CA . GLU A 1 96 ? -20.682 9.062 28.665 1.00 72.44 96 GLU A CA 1
ATOM 698 C C . GLU A 1 96 ? -21.386 10.246 29.340 1.00 72.44 96 GLU A C 1
ATOM 700 O O . GLU A 1 96 ? -22.317 10.040 30.116 1.00 72.44 96 GLU A O 1
ATOM 705 N N . GLY A 1 97 ? -21.018 11.482 28.982 1.00 72.06 97 GLY A N 1
ATOM 706 C CA . GLY A 1 97 ? -21.717 12.688 29.433 1.00 72.06 97 GLY A CA 1
ATOM 707 C C . GLY A 1 97 ? -23.126 12.851 28.849 1.00 72.06 97 GLY A C 1
ATOM 708 O O . GLY A 1 97 ? -23.992 13.440 29.492 1.00 72.06 97 GLY A O 1
ATOM 709 N N . LEU A 1 98 ? -23.375 12.309 27.654 1.00 60.72 98 LEU A N 1
ATOM 710 C CA . LEU A 1 98 ? -24.675 12.348 26.975 1.00 60.72 98 LEU A CA 1
ATOM 711 C C . LEU A 1 98 ? -25.581 11.155 27.323 1.00 60.72 98 LEU A C 1
ATOM 713 O O . LEU A 1 98 ? -26.794 11.232 27.131 1.00 60.72 98 LEU A O 1
ATOM 717 N N . ARG A 1 99 ? -25.030 10.077 27.888 1.00 68.00 99 ARG A N 1
ATOM 718 C CA . ARG A 1 99 ? -25.745 8.860 28.304 1.00 68.00 99 ARG A CA 1
ATOM 719 C C . ARG A 1 99 ? -27.014 9.109 29.146 1.00 68.00 99 ARG A C 1
ATOM 721 O O . ARG A 1 99 ? -27.995 8.409 28.902 1.00 68.00 99 ARG A O 1
ATOM 728 N N . PRO A 1 100 ? -27.081 10.094 30.069 1.00 73.94 100 PRO A N 1
ATOM 729 C CA . PRO A 1 100 ? -28.304 10.372 30.831 1.00 73.94 100 PRO A CA 1
ATOM 730 C C . PRO A 1 100 ? -29.457 10.908 29.971 1.00 73.94 100 PRO A C 1
ATOM 732 O O . PRO A 1 100 ? -30.616 10.771 30.346 1.00 73.94 100 PRO A O 1
ATOM 735 N N . ILE A 1 101 ? -29.144 11.524 28.827 1.00 69.44 101 ILE A N 1
ATOM 736 C CA . ILE A 1 101 ? -30.117 12.178 27.941 1.00 69.44 101 ILE A CA 1
ATOM 737 C C . ILE A 1 101 ? -30.750 11.167 26.973 1.00 69.44 101 ILE A C 1
ATOM 739 O O . ILE A 1 101 ? -31.908 11.326 26.597 1.00 69.44 101 ILE A O 1
ATOM 743 N N . PHE A 1 102 ? -30.019 10.116 26.585 1.00 60.62 102 PHE A N 1
ATOM 744 C CA . PHE A 1 102 ? -30.455 9.171 25.547 1.00 60.62 102 PHE A CA 1
ATOM 745 C C . PHE A 1 102 ? -31.113 7.878 26.070 1.00 60.62 102 PHE A C 1
ATOM 747 O O . PHE A 1 102 ? -31.681 7.128 25.277 1.00 60.62 102 PHE A O 1
ATOM 754 N N . GLY A 1 103 ? -31.117 7.638 27.387 1.00 61.72 103 GLY A N 1
ATOM 755 C CA . GLY A 1 103 ? -31.715 6.440 27.997 1.00 61.72 103 GLY A CA 1
ATOM 756 C C . GLY A 1 103 ? -30.979 5.134 27.645 1.00 61.72 103 GLY A C 1
ATOM 757 O O . GLY A 1 103 ? -30.075 5.116 26.816 1.00 61.72 103 GLY A O 1
ATOM 758 N N . GLU A 1 104 ? -31.356 4.011 28.268 1.00 64.81 104 GLU A N 1
ATOM 759 C CA . GLU A 1 104 ? -30.641 2.717 28.167 1.00 64.81 104 GLU A CA 1
ATOM 760 C C . GLU A 1 104 ? -30.603 2.065 26.763 1.00 64.81 104 GLU A C 1
ATOM 762 O O . GLU A 1 104 ? -30.019 1.001 26.591 1.00 64.81 104 GLU A O 1
ATOM 767 N N . ARG A 1 105 ? -31.167 2.690 25.721 1.00 60.66 105 ARG A N 1
ATOM 768 C CA . ARG A 1 105 ? -31.179 2.165 24.339 1.00 60.66 105 ARG A CA 1
ATOM 769 C C . ARG A 1 105 ? -30.005 2.692 23.494 1.00 60.66 105 ARG A C 1
ATOM 771 O O . ARG A 1 105 ? -30.209 3.136 22.367 1.00 60.66 105 ARG A O 1
ATOM 778 N N . GLY A 1 106 ? -28.787 2.664 24.040 1.00 57.50 106 GLY A N 1
ATOM 779 C CA . GLY A 1 106 ? -27.564 3.217 23.423 1.00 57.50 106 GLY A CA 1
ATOM 780 C C . GLY A 1 106 ? -26.992 2.448 22.217 1.00 57.50 106 GLY A C 1
ATOM 781 O O . GLY A 1 106 ? -26.139 2.974 21.507 1.00 57.50 106 GLY A O 1
ATOM 782 N N . GLU A 1 107 ? -27.500 1.249 21.929 1.00 66.00 107 GLU A N 1
ATOM 783 C CA . GLU A 1 107 ? -26.982 0.308 20.916 1.00 66.00 107 GLU A CA 1
ATOM 784 C C . GLU A 1 107 ? -26.708 0.886 19.500 1.00 66.00 107 GLU A C 1
ATOM 786 O O . GLU A 1 107 ? -25.640 0.621 18.942 1.00 66.00 107 GLU A O 1
ATOM 791 N N . PRO A 1 108 ? -27.596 1.682 18.861 1.00 71.06 108 PRO A N 1
ATOM 792 C CA . PRO A 1 108 ? -27.376 2.089 17.468 1.00 71.06 108 PRO A CA 1
ATOM 793 C C . PRO A 1 108 ? -26.331 3.206 17.308 1.00 71.06 108 PRO A C 1
ATOM 795 O O . PRO A 1 108 ? -25.733 3.343 16.238 1.00 71.06 108 PRO A O 1
ATOM 798 N N . LEU A 1 109 ? -26.110 4.015 18.347 1.00 70.81 109 LEU A N 1
ATOM 799 C CA . LEU A 1 109 ? -25.238 5.191 18.286 1.00 70.81 109 LEU A CA 1
ATOM 800 C C . LEU A 1 109 ? -23.760 4.784 18.366 1.00 70.81 109 LEU A C 1
ATOM 802 O O . LEU A 1 109 ? -22.934 5.295 17.606 1.00 70.81 109 LEU A O 1
ATOM 806 N N . ASP A 1 110 ? -23.447 3.790 19.195 1.00 68.44 110 ASP A N 1
ATOM 807 C CA . ASP A 1 110 ? -22.094 3.243 19.324 1.00 68.44 110 ASP A CA 1
ATOM 808 C C . ASP A 1 110 ? -21.639 2.524 18.044 1.00 68.44 110 ASP A C 1
ATOM 810 O O . ASP A 1 110 ? -20.508 2.721 17.586 1.00 68.44 110 ASP A O 1
ATOM 814 N N . LEU A 1 111 ? -22.537 1.771 17.394 1.00 68.69 111 LEU A N 1
ATOM 815 C CA . LEU A 1 111 ? -22.264 1.131 16.101 1.00 68.69 111 LEU A CA 1
ATOM 816 C C . LEU A 1 111 ? -21.991 2.158 14.995 1.00 68.69 111 LEU A C 1
ATOM 818 O O . LEU A 1 111 ? -21.047 1.994 14.219 1.00 68.69 111 LEU A O 1
ATOM 822 N N . ALA A 1 112 ? -22.777 3.236 14.935 1.00 72.62 112 ALA A N 1
ATOM 823 C CA . ALA A 1 112 ? -22.592 4.296 13.945 1.00 72.62 112 ALA A CA 1
ATOM 824 C C . ALA A 1 112 ? -21.237 5.003 14.107 1.00 72.62 112 ALA A C 1
ATOM 826 O O . ALA A 1 112 ? -20.555 5.307 13.122 1.00 72.62 112 ALA A O 1
ATOM 827 N N . LEU A 1 113 ? -20.807 5.229 15.348 1.00 71.69 113 LEU A N 1
ATOM 828 C CA . LEU A 1 113 ? -19.525 5.864 15.643 1.00 71.69 113 LEU A CA 1
ATOM 829 C C . LEU A 1 113 ? -18.342 4.935 15.371 1.00 71.69 113 LEU A C 1
ATOM 831 O O . LEU A 1 113 ? -17.359 5.374 14.770 1.00 71.69 113 LEU A O 1
ATOM 835 N N . ALA A 1 114 ? -18.452 3.652 15.723 1.00 69.19 114 ALA A N 1
ATOM 836 C CA . ALA A 1 114 ? -17.455 2.648 15.365 1.00 69.19 114 ALA A CA 1
ATOM 837 C C . ALA A 1 114 ? -17.299 2.537 13.838 1.00 69.19 114 ALA A C 1
ATOM 839 O O . ALA A 1 114 ? -16.181 2.605 13.321 1.00 69.19 114 ALA A O 1
ATOM 840 N N . ALA A 1 115 ? -18.413 2.462 13.102 1.00 71.06 115 ALA A N 1
ATOM 841 C CA . ALA A 1 115 ? -18.413 2.422 11.642 1.00 71.06 115 ALA A CA 1
ATOM 842 C C . ALA A 1 115 ? -17.774 3.680 11.030 1.00 71.06 115 ALA A C 1
ATOM 844 O O . ALA A 1 115 ? -16.943 3.578 10.126 1.00 71.06 11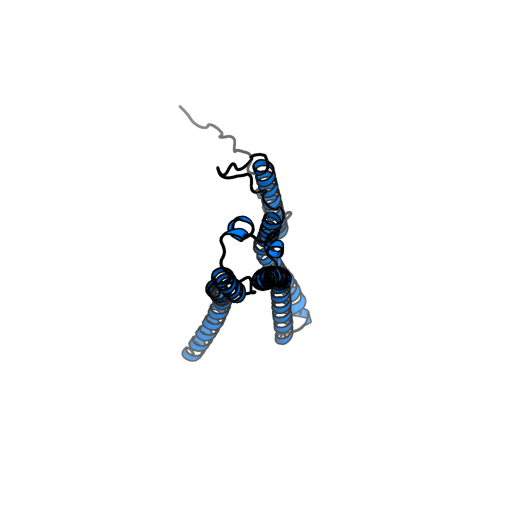5 ALA A O 1
ATOM 845 N N . THR A 1 116 ? -18.093 4.863 11.565 1.00 76.19 116 THR A N 1
ATOM 846 C CA . THR A 1 116 ? -17.500 6.134 11.121 1.00 76.19 116 THR A CA 1
ATOM 847 C C . THR A 1 116 ? -15.992 6.163 11.378 1.00 76.19 116 THR A C 1
ATOM 849 O O . THR A 1 116 ? -15.223 6.535 10.492 1.00 76.19 116 THR A O 1
ATOM 852 N N . GLY A 1 117 ? -15.542 5.713 12.553 1.00 75.88 117 GLY A N 1
ATOM 853 C CA . GLY A 1 117 ? -14.121 5.612 12.889 1.00 75.88 117 GLY A CA 1
ATOM 854 C C . GLY A 1 117 ? -13.355 4.687 11.939 1.00 75.88 117 GLY A C 1
ATOM 855 O O . GLY A 1 117 ? -12.296 5.064 11.435 1.00 75.88 117 GLY A O 1
ATOM 856 N N . ILE A 1 118 ? -13.920 3.515 11.627 1.00 74.38 118 ILE A N 1
ATOM 857 C CA . ILE A 1 118 ? -13.347 2.562 10.663 1.00 74.38 118 ILE A CA 1
ATOM 858 C C . ILE A 1 118 ? -13.280 3.179 9.262 1.00 74.38 118 ILE A C 1
ATOM 860 O O . ILE A 1 118 ? -12.254 3.058 8.588 1.00 74.38 118 ILE A O 1
ATOM 864 N N . ALA A 1 119 ? -14.337 3.868 8.826 1.00 74.19 119 ALA A N 1
ATOM 865 C CA . ALA A 1 119 ? -14.385 4.519 7.521 1.00 74.19 119 ALA A CA 1
ATOM 866 C C . ALA A 1 119 ? -13.325 5.627 7.393 1.00 74.19 119 ALA A C 1
ATOM 868 O O . ALA A 1 119 ? -12.608 5.683 6.389 1.00 74.19 119 ALA A O 1
ATOM 869 N N . VAL A 1 120 ? -13.168 6.469 8.421 1.00 76.94 120 VAL A N 1
ATOM 870 C CA . VAL A 1 120 ? -12.145 7.527 8.458 1.00 76.94 120 VAL A CA 1
ATOM 871 C C . VAL A 1 120 ? -10.741 6.929 8.466 1.00 76.94 120 VAL A C 1
ATOM 873 O O . VAL A 1 120 ? -9.912 7.333 7.652 1.00 76.94 120 VAL A O 1
ATOM 876 N N . ALA A 1 121 ? -10.475 5.938 9.322 1.00 75.00 121 ALA A N 1
ATOM 877 C CA . ALA A 1 121 ? -9.170 5.283 9.402 1.00 75.00 121 ALA A CA 1
ATOM 878 C C . ALA A 1 121 ? -8.793 4.605 8.074 1.00 75.00 121 ALA A C 1
ATOM 880 O O . ALA A 1 121 ? -7.683 4.781 7.570 1.00 75.00 121 ALA A O 1
ATOM 881 N N . THR A 1 122 ? -9.746 3.898 7.462 1.00 77.31 122 THR A N 1
ATOM 882 C CA . THR A 1 122 ? -9.565 3.232 6.167 1.00 77.31 122 THR A CA 1
ATOM 883 C C . THR A 1 122 ? -9.310 4.250 5.058 1.00 77.31 122 THR A C 1
ATOM 885 O O . THR A 1 122 ? -8.399 4.075 4.251 1.00 77.31 122 THR A O 1
ATOM 888 N N . THR A 1 123 ? -10.056 5.356 5.032 1.00 76.75 123 THR A N 1
ATOM 889 C CA . THR A 1 123 ? -9.868 6.418 4.033 1.00 76.75 123 THR A CA 1
ATOM 890 C C . THR A 1 123 ? -8.511 7.101 4.193 1.00 76.75 123 THR A C 1
ATOM 892 O O . THR A 1 123 ? -7.785 7.243 3.209 1.00 76.75 123 THR A O 1
ATOM 895 N N . ALA A 1 124 ? -8.130 7.461 5.423 1.00 77.62 124 ALA A N 1
ATOM 896 C CA . ALA A 1 124 ? -6.839 8.074 5.730 1.00 77.62 124 ALA A CA 1
ATOM 897 C C . ALA A 1 124 ? -5.660 7.167 5.345 1.00 77.62 124 ALA A C 1
ATOM 899 O O . ALA A 1 124 ? -4.635 7.657 4.874 1.00 77.62 124 ALA A O 1
ATOM 900 N N . PHE A 1 125 ? -5.821 5.848 5.486 1.00 76.88 125 PHE A N 1
ATOM 901 C CA . PHE A 1 125 ? -4.820 4.866 5.077 1.00 76.88 125 PHE A CA 1
ATOM 902 C C . PHE A 1 125 ? -4.762 4.667 3.554 1.00 76.88 125 PHE A C 1
ATOM 904 O O . PHE A 1 125 ? -3.678 4.614 2.974 1.00 76.88 125 PHE A O 1
ATOM 911 N N . LEU A 1 126 ? -5.909 4.581 2.873 1.00 81.06 126 LEU A N 1
ATOM 912 C CA . LEU A 1 126 ? -5.963 4.293 1.433 1.00 81.06 126 LEU A CA 1
ATOM 913 C C . LEU A 1 126 ? -5.593 5.491 0.548 1.00 81.06 126 LEU A C 1
ATOM 915 O O . LEU A 1 126 ? -5.141 5.298 -0.584 1.00 81.06 126 LEU A O 1
ATOM 919 N N . LEU A 1 127 ? -5.779 6.723 1.028 1.00 80.75 127 LEU A N 1
ATOM 920 C CA . LEU A 1 127 ? -5.489 7.935 0.259 1.00 80.75 127 LEU A CA 1
ATOM 921 C C . LEU A 1 127 ? -4.011 8.042 -0.186 1.00 80.75 127 LEU A C 1
ATOM 923 O O . LEU A 1 127 ? -3.776 8.187 -1.389 1.00 80.75 127 LEU A O 1
ATOM 927 N N . PRO A 1 128 ? -3.002 7.914 0.703 1.00 80.62 128 PRO A N 1
ATOM 928 C CA . PRO A 1 128 ? -1.597 7.968 0.292 1.00 80.62 128 PRO A CA 1
ATOM 929 C C . PRO A 1 128 ? -1.203 6.791 -0.612 1.00 80.62 128 PRO A C 1
ATOM 931 O O . PRO A 1 128 ? -0.432 6.969 -1.558 1.00 80.62 128 PRO A O 1
ATOM 934 N N . VAL A 1 129 ? -1.783 5.606 -0.390 1.00 84.62 129 VAL A N 1
ATOM 935 C CA . VAL A 1 129 ? -1.515 4.398 -1.190 1.00 84.62 129 VAL A CA 1
ATOM 936 C C . VAL A 1 129 ? -1.906 4.600 -2.652 1.00 84.62 129 VAL A C 1
ATOM 938 O O . VAL A 1 129 ? -1.172 4.183 -3.549 1.00 84.62 129 VAL A O 1
ATOM 941 N N . ARG A 1 130 ? -3.024 5.290 -2.914 1.00 83.69 130 ARG A N 1
ATOM 942 C CA . ARG A 1 130 ? -3.444 5.628 -4.282 1.00 83.69 130 ARG A CA 1
ATOM 943 C C . ARG A 1 130 ? -2.414 6.493 -5.006 1.00 83.69 130 ARG A C 1
ATOM 945 O O . ARG A 1 130 ? -2.148 6.248 -6.181 1.00 83.69 130 ARG A O 1
ATOM 952 N N . GLY A 1 131 ? -1.818 7.463 -4.311 1.00 85.25 131 GLY A N 1
ATOM 953 C CA . GLY A 1 131 ? -0.781 8.330 -4.873 1.00 85.25 131 GLY A CA 1
ATOM 954 C C . GLY A 1 131 ? 0.488 7.562 -5.243 1.00 85.25 131 GLY A C 1
ATOM 955 O O . GLY A 1 131 ? 1.006 7.724 -6.346 1.00 85.25 131 GLY A O 1
ATOM 956 N N . VAL A 1 132 ? 0.952 6.681 -4.352 1.00 87.19 132 VAL A N 1
ATOM 957 C CA . VAL A 1 132 ? 2.129 5.833 -4.603 1.00 87.19 132 VAL A CA 1
ATOM 958 C C . VAL A 1 132 ? 1.869 4.864 -5.754 1.00 87.19 132 VAL A C 1
ATOM 960 O O . VAL A 1 132 ? 2.665 4.807 -6.687 1.00 87.19 132 VAL A O 1
ATOM 963 N N . ARG A 1 133 ? 0.723 4.167 -5.747 1.00 91.12 133 ARG A N 1
ATOM 964 C CA . ARG A 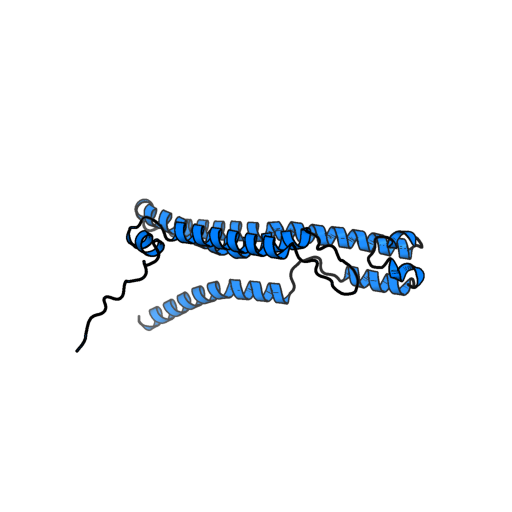1 133 ? 0.345 3.249 -6.830 1.00 91.12 133 ARG A CA 1
ATOM 965 C C . ARG A 1 133 ? 0.330 3.960 -8.178 1.00 91.12 133 ARG A C 1
ATOM 967 O O . ARG A 1 133 ? 0.885 3.441 -9.138 1.00 91.12 133 ARG A O 1
ATOM 974 N N . ARG A 1 134 ? -0.283 5.145 -8.255 1.00 91.62 134 ARG A N 1
ATOM 975 C CA . ARG A 1 134 ? -0.346 5.918 -9.499 1.00 91.62 134 ARG A CA 1
ATOM 976 C C . ARG A 1 134 ? 1.053 6.218 -10.045 1.00 91.62 134 ARG A C 1
ATOM 978 O O . ARG A 1 134 ? 1.278 5.991 -11.224 1.00 91.62 134 ARG A O 1
ATOM 985 N N . ARG A 1 135 ? 1.992 6.636 -9.191 1.00 89.50 135 ARG A N 1
ATOM 986 C CA . ARG A 1 135 ? 3.384 6.897 -9.598 1.00 89.50 135 ARG A CA 1
ATOM 987 C C . ARG A 1 135 ? 4.109 5.638 -10.069 1.00 89.50 135 ARG A C 1
ATOM 989 O O . ARG A 1 135 ? 4.800 5.692 -11.075 1.00 89.50 135 ARG A O 1
ATOM 996 N N . ILE A 1 136 ? 3.929 4.511 -9.375 1.00 91.19 136 ILE A N 1
ATOM 997 C CA . ILE A 1 136 ? 4.512 3.223 -9.787 1.00 91.19 136 ILE A CA 1
ATOM 998 C C . ILE A 1 136 ? 3.978 2.817 -11.163 1.00 91.19 136 ILE A C 1
ATOM 1000 O O . ILE A 1 136 ? 4.748 2.396 -12.019 1.00 91.19 136 ILE A O 1
ATOM 1004 N N . VAL A 1 137 ? 2.669 2.962 -11.388 1.00 96.12 137 VAL A N 1
ATOM 1005 C CA . VAL A 1 137 ? 2.040 2.656 -12.679 1.00 96.12 137 VAL A CA 1
ATOM 1006 C C . VAL A 1 137 ? 2.556 3.590 -13.772 1.00 96.12 137 VAL A C 1
ATOM 1008 O O . VAL A 1 137 ? 2.917 3.110 -14.841 1.00 96.12 137 VAL A O 1
ATOM 1011 N N . GLU A 1 138 ? 2.624 4.897 -13.514 1.00 96.12 138 GLU A N 1
ATOM 1012 C CA . GLU A 1 138 ? 3.140 5.887 -14.468 1.00 96.12 138 GLU A CA 1
ATOM 1013 C C . GLU A 1 138 ? 4.592 5.574 -14.868 1.00 96.12 138 GLU A C 1
ATOM 1015 O O . GLU A 1 138 ? 4.880 5.484 -16.061 1.00 96.12 138 GLU A O 1
ATOM 1020 N N . GLU A 1 139 ? 5.477 5.308 -13.903 1.00 95.88 139 GLU A N 1
ATOM 1021 C CA . GLU A 1 139 ? 6.886 4.989 -14.177 1.00 95.88 139 GLU A CA 1
ATOM 1022 C C . GLU A 1 139 ? 7.044 3.636 -14.887 1.00 95.88 139 GLU A C 1
ATOM 1024 O O . GLU A 1 139 ? 7.802 3.515 -15.848 1.00 95.88 139 GLU A O 1
ATOM 1029 N N . LYS A 1 140 ? 6.270 2.621 -14.478 1.00 96.81 140 LYS A N 1
ATOM 1030 C CA . LYS A 1 140 ? 6.246 1.307 -15.136 1.00 96.81 140 LYS A CA 1
ATOM 1031 C C . LYS A 1 140 ? 5.847 1.432 -16.606 1.00 96.81 140 LYS A C 1
ATOM 1033 O O . LYS A 1 140 ? 6.485 0.834 -17.467 1.00 96.81 140 LYS A O 1
ATOM 1038 N N . GLN A 1 141 ? 4.802 2.204 -16.903 1.00 97.81 141 GLN A N 1
ATOM 1039 C CA . GLN A 1 141 ? 4.340 2.416 -18.277 1.00 97.81 141 GLN A CA 1
ATOM 1040 C C . GLN A 1 141 ? 5.338 3.242 -19.095 1.00 97.81 141 GLN A C 1
ATOM 1042 O O . GLN A 1 141 ? 5.566 2.932 -20.266 1.00 97.81 141 GLN A O 1
ATOM 1047 N N . ALA A 1 142 ? 5.965 4.254 -18.487 1.00 97.19 142 ALA A N 1
ATOM 1048 C CA . ALA A 1 142 ? 7.019 5.031 -19.131 1.00 97.19 142 ALA A CA 1
ATOM 1049 C C . ALA A 1 142 ? 8.212 4.141 -19.516 1.00 97.19 142 ALA A C 1
ATOM 1051 O O . ALA A 1 142 ? 8.657 4.172 -20.667 1.00 97.19 142 ALA A O 1
ATOM 1052 N N . GLU A 1 143 ? 8.676 3.289 -18.597 1.00 97.50 143 GLU A N 1
ATOM 1053 C CA . GLU A 1 143 ? 9.792 2.377 -18.846 1.00 97.50 143 GLU A CA 1
ATOM 1054 C C . GLU A 1 143 ? 9.453 1.308 -19.890 1.00 97.50 143 GLU A C 1
ATOM 1056 O O . GLU A 1 143 ? 10.210 1.127 -20.844 1.00 97.50 143 GLU A O 1
ATOM 1061 N N . LEU A 1 144 ? 8.280 0.669 -19.801 1.00 98.12 144 LEU A N 1
ATOM 1062 C CA . LEU A 1 144 ? 7.812 -0.267 -20.833 1.00 98.12 144 LEU A CA 1
ATOM 1063 C C . LEU A 1 144 ? 7.735 0.407 -22.209 1.00 98.12 144 LEU A C 1
ATOM 1065 O O . LEU A 1 144 ? 8.125 -0.178 -23.219 1.00 98.12 144 LEU A O 1
ATOM 1069 N N . GLY A 1 145 ? 7.283 1.662 -22.264 1.00 97.81 145 GLY A N 1
ATOM 1070 C CA . GLY A 1 145 ? 7.274 2.456 -23.489 1.00 97.81 145 GLY A CA 1
ATOM 1071 C C . GLY A 1 145 ? 8.674 2.705 -24.064 1.00 97.81 145 GLY A C 1
ATOM 1072 O O . GLY A 1 145 ? 8.848 2.670 -25.286 1.00 97.81 145 GLY A O 1
ATOM 1073 N N . ARG A 1 146 ? 9.685 2.933 -23.212 1.00 97.06 146 ARG A N 1
ATOM 1074 C CA . ARG A 1 146 ? 11.096 3.059 -23.624 1.00 97.06 146 ARG A CA 1
ATOM 1075 C C . ARG A 1 146 ? 11.635 1.739 -24.176 1.00 97.06 146 ARG A C 1
ATOM 1077 O O . ARG A 1 146 ? 12.132 1.723 -25.302 1.00 97.06 146 ARG A O 1
ATOM 1084 N N . VAL A 1 147 ? 11.456 0.637 -23.449 1.00 97.06 147 VAL A N 1
ATOM 1085 C CA . VAL A 1 147 ? 11.934 -0.699 -23.848 1.00 97.06 147 VAL A CA 1
ATOM 1086 C C . VAL A 1 147 ? 11.293 -1.153 -25.163 1.00 97.06 147 VAL A C 1
ATOM 1088 O O . VAL A 1 147 ? 11.999 -1.534 -26.094 1.00 97.06 147 VAL A O 1
ATOM 1091 N N . ARG A 1 148 ? 9.972 -1.002 -25.316 1.00 98.00 148 ARG A N 1
ATOM 1092 C CA . ARG A 1 148 ? 9.258 -1.356 -26.558 1.00 98.00 148 ARG A CA 1
ATOM 1093 C C . ARG A 1 148 ? 9.705 -0.536 -27.768 1.00 98.00 148 ARG A C 1
ATOM 1095 O O . ARG A 1 148 ? 9.700 -1.045 -28.887 1.00 98.00 148 ARG A O 1
ATOM 1102 N N . ARG A 1 149 ? 10.079 0.736 -27.583 1.00 97.44 149 ARG A N 1
ATOM 1103 C CA . ARG A 1 149 ? 10.676 1.546 -28.661 1.00 97.44 149 ARG A CA 1
ATOM 1104 C C . ARG A 1 149 ? 12.066 1.037 -29.039 1.00 97.44 149 ARG A C 1
ATOM 1106 O O . ARG A 1 149 ? 12.336 0.895 -30.228 1.00 97.44 149 ARG A O 1
ATOM 1113 N N . ALA A 1 150 ? 12.888 0.688 -28.053 1.00 96.50 150 ALA A N 1
ATOM 1114 C CA . ALA A 1 150 ? 14.213 0.117 -28.280 1.00 96.50 150 ALA A CA 1
ATOM 1115 C C . ALA A 1 150 ? 14.158 -1.223 -29.031 1.00 96.50 150 ALA A C 1
ATOM 1117 O O . ALA A 1 150 ? 14.904 -1.411 -29.988 1.00 96.50 150 ALA A O 1
ATOM 1118 N N . ILE A 1 151 ? 13.210 -2.103 -28.685 1.00 96.75 151 ILE A N 1
ATOM 1119 C CA . ILE A 1 151 ? 12.961 -3.373 -29.396 1.00 96.75 151 ILE A CA 1
ATOM 1120 C C . ILE A 1 151 ? 12.617 -3.137 -30.877 1.00 96.75 151 ILE A C 1
ATOM 1122 O O . ILE A 1 151 ? 13.025 -3.911 -31.738 1.00 96.75 151 ILE A O 1
ATOM 1126 N N . ARG A 1 152 ? 11.914 -2.042 -31.201 1.00 97.44 152 ARG A N 1
ATOM 1127 C CA . ARG A 1 152 ? 11.608 -1.641 -32.588 1.00 97.44 152 ARG A CA 1
ATOM 1128 C C . ARG A 1 152 ? 12.785 -0.987 -33.329 1.00 97.44 152 ARG A C 1
ATOM 1130 O O . ARG A 1 152 ? 12.604 -0.547 -34.460 1.00 97.44 152 ARG A O 1
ATOM 1137 N N . GLY A 1 153 ? 13.963 -0.907 -32.712 1.00 95.25 153 GLY A N 1
ATOM 1138 C CA . GLY A 1 153 ? 15.176 -0.347 -33.310 1.00 95.25 153 GLY A CA 1
ATOM 1139 C C . GLY A 1 153 ? 15.465 1.112 -32.947 1.00 95.25 153 GLY A C 1
ATOM 1140 O O . GLY A 1 153 ? 16.480 1.649 -33.386 1.00 95.25 153 GLY A O 1
ATOM 1141 N N . ASP A 1 154 ? 14.641 1.765 -32.119 1.00 95.62 154 ASP A N 1
ATOM 1142 C CA . ASP A 1 154 ? 14.957 3.101 -31.597 1.00 95.62 154 ASP A CA 1
ATOM 1143 C C . ASP A 1 154 ? 15.909 2.994 -30.397 1.00 95.62 154 ASP A C 1
ATOM 1145 O O . ASP A 1 154 ? 15.512 3.103 -29.235 1.00 95.62 154 ASP A O 1
ATOM 1149 N N . GLY A 1 1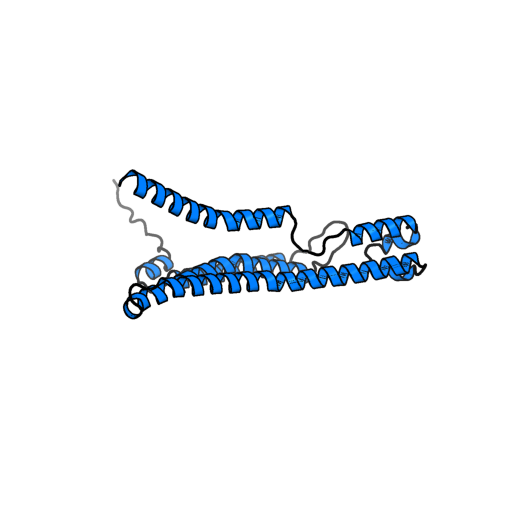55 ? 17.199 2.797 -30.677 1.00 88.06 155 GLY A N 1
ATOM 1150 C CA . GLY A 1 155 ? 18.229 2.755 -29.637 1.00 88.06 155 GLY A CA 1
ATOM 1151 C C . GLY A 1 155 ? 18.295 4.044 -28.804 1.00 88.06 155 GLY A C 1
ATOM 1152 O O . GLY A 1 155 ? 18.768 4.027 -27.668 1.00 88.06 155 GLY A O 1
ATOM 1153 N N . GLY A 1 156 ? 17.805 5.178 -29.325 1.00 93.31 156 GLY A N 1
ATOM 1154 C CA . GLY A 1 156 ? 17.705 6.450 -28.604 1.00 93.31 156 GLY A CA 1
ATOM 1155 C C . GLY A 1 156 ? 16.793 6.389 -27.379 1.00 93.31 156 GLY A C 1
ATOM 1156 O O . GLY A 1 156 ? 17.067 7.074 -26.392 1.00 93.31 156 GLY A O 1
ATOM 1157 N N . ALA A 1 157 ? 15.776 5.526 -27.404 1.00 94.56 157 ALA A N 1
ATOM 1158 C CA . ALA A 1 157 ? 14.751 5.439 -26.368 1.00 94.56 157 ALA A CA 1
ATOM 1159 C C . ALA A 1 157 ? 15.282 5.036 -24.980 1.00 94.56 157 ALA A C 1
ATOM 1161 O O . ALA A 1 157 ? 14.647 5.358 -23.976 1.00 94.56 157 ALA A O 1
ATOM 1162 N N . LEU A 1 158 ? 16.441 4.370 -24.905 1.00 95.19 158 LEU A N 1
ATOM 1163 C CA . LEU A 1 158 ? 17.041 3.919 -23.641 1.00 95.19 158 LEU A CA 1
ATOM 1164 C C . LEU A 1 158 ? 17.920 4.969 -22.949 1.00 95.19 158 LEU A C 1
ATOM 1166 O O . LEU A 1 158 ? 18.415 4.697 -21.863 1.00 95.19 158 LEU A O 1
ATOM 1170 N N . ARG A 1 159 ? 18.124 6.163 -23.526 1.00 94.31 159 ARG A N 1
ATOM 1171 C CA . ARG A 1 159 ? 19.026 7.184 -22.945 1.00 94.31 159 ARG A CA 1
ATOM 1172 C C . ARG A 1 159 ? 18.654 7.611 -21.523 1.00 94.31 159 ARG A C 1
ATOM 1174 O O . ARG A 1 159 ? 19.539 7.920 -20.738 1.00 94.31 159 ARG A O 1
ATOM 1181 N N . GLU A 1 160 ? 17.363 7.632 -21.214 1.00 90.56 160 GLU A N 1
ATOM 1182 C CA . GLU A 1 160 ? 16.832 8.013 -19.898 1.00 90.56 160 GLU A CA 1
ATOM 1183 C C . GLU A 1 160 ? 16.473 6.797 -19.027 1.00 90.56 160 GLU A C 1
ATOM 1185 O O . GLU A 1 160 ? 16.006 6.958 -17.902 1.00 90.56 160 GLU A O 1
ATOM 1190 N N . SER A 1 161 ? 16.643 5.581 -19.555 1.00 92.88 161 SER A N 1
ATOM 1191 C CA . SER A 1 161 ? 16.418 4.343 -18.810 1.00 92.88 161 SER A CA 1
ATOM 1192 C C . SER A 1 161 ? 17.644 4.032 -17.942 1.00 92.88 161 SER A C 1
ATOM 1194 O O . SER A 1 161 ? 18.773 4.339 -18.338 1.00 92.88 161 SER A O 1
ATOM 1196 N N . PRO A 1 162 ? 17.474 3.336 -16.804 1.00 90.94 162 PRO A N 1
ATOM 1197 C CA . PRO A 1 162 ? 18.588 2.747 -16.060 1.00 90.94 162 PRO A CA 1
ATOM 1198 C C . PRO A 1 162 ? 19.508 1.852 -16.913 1.00 90.94 162 PRO A C 1
ATOM 1200 O O . PRO A 1 162 ? 20.655 1.612 -16.541 1.00 90.94 162 PRO A O 1
ATOM 1203 N N . LEU A 1 163 ? 19.030 1.372 -18.066 1.00 91.69 163 LEU A N 1
ATOM 1204 C CA . LEU A 1 163 ? 19.805 0.565 -19.008 1.00 91.69 163 LEU A CA 1
ATOM 1205 C C . LEU A 1 163 ? 20.665 1.378 -19.984 1.00 91.69 163 LEU A C 1
ATOM 1207 O O . LEU A 1 163 ? 21.337 0.782 -20.825 1.00 91.69 163 LEU A O 1
ATOM 1211 N N . ALA A 1 164 ? 20.694 2.711 -19.881 1.00 92.19 164 ALA A N 1
ATOM 1212 C CA . ALA A 1 164 ? 21.460 3.572 -20.784 1.00 92.19 164 ALA A CA 1
ATOM 1213 C C . ALA A 1 164 ? 22.930 3.135 -20.934 1.00 92.19 164 ALA A C 1
ATOM 1215 O O . ALA A 1 164 ? 23.463 3.157 -22.042 1.00 92.19 164 ALA A O 1
ATOM 1216 N N . ALA A 1 165 ? 23.558 2.678 -19.842 1.00 90.81 165 ALA A N 1
ATOM 1217 C CA . ALA A 1 165 ? 24.950 2.221 -19.821 1.00 90.81 165 ALA A CA 1
ATOM 1218 C C . ALA A 1 165 ? 25.201 0.920 -20.611 1.00 90.81 165 ALA A C 1
ATOM 1220 O O . ALA A 1 165 ? 26.314 0.690 -21.070 1.00 90.81 165 ALA A O 1
ATOM 1221 N N . TRP A 1 166 ? 24.176 0.084 -20.793 1.00 90.31 166 TRP A N 1
ATOM 1222 C CA . TRP A 1 166 ? 24.278 -1.240 -21.425 1.00 90.31 166 TRP A CA 1
ATOM 1223 C C . TRP A 1 166 ? 23.679 -1.273 -22.835 1.00 90.31 166 TRP A C 1
ATOM 1225 O O . TRP A 1 166 ? 23.663 -2.314 -23.489 1.00 90.31 166 TRP A O 1
ATOM 1235 N N . ARG A 1 167 ? 23.201 -0.124 -23.322 1.00 89.75 167 ARG A N 1
ATOM 1236 C CA . ARG A 1 167 ? 22.450 0.026 -24.573 1.00 89.75 167 ARG A CA 1
ATOM 1237 C C . ARG A 1 167 ? 23.131 -0.604 -25.790 1.00 89.75 167 ARG A C 1
ATOM 1239 O O . ARG A 1 167 ? 22.442 -1.169 -26.628 1.00 89.75 167 ARG A O 1
ATOM 1246 N N . GLU A 1 168 ? 24.450 -0.469 -25.919 1.00 89.19 168 GLU A N 1
ATOM 1247 C CA . GLU A 1 168 ? 25.200 -0.971 -27.085 1.00 89.19 168 GLU A CA 1
ATOM 1248 C C . GLU A 1 168 ? 25.456 -2.483 -27.038 1.00 89.19 168 GLU A C 1
ATOM 1250 O O . GLU A 1 168 ? 25.758 -3.086 -28.062 1.00 89.19 168 GLU A O 1
ATOM 1255 N N . GLN A 1 169 ? 25.331 -3.095 -25.858 1.00 91.25 169 GLN A N 1
ATOM 1256 C CA . GLN A 1 169 ? 25.662 -4.501 -25.614 1.00 91.25 169 GLN A CA 1
ATOM 1257 C C . GLN A 1 169 ? 24.418 -5.393 -25.534 1.00 91.25 169 GLN A C 1
ATOM 1259 O O . GLN A 1 169 ? 24.532 -6.608 -25.656 1.00 91.25 169 GLN A O 1
ATOM 1264 N N . MET A 1 170 ? 23.239 -4.805 -25.319 1.00 91.50 170 MET A N 1
ATOM 1265 C CA . MET A 1 170 ? 21.994 -5.550 -25.160 1.00 91.50 170 MET A CA 1
ATOM 1266 C C . MET A 1 170 ? 21.462 -6.074 -26.492 1.00 91.50 170 MET A C 1
ATOM 1268 O O . MET A 1 170 ? 21.170 -5.307 -27.412 1.00 91.50 170 MET A O 1
ATOM 1272 N N . ALA A 1 171 ? 21.254 -7.386 -26.563 1.00 95.88 171 ALA A N 1
ATOM 1273 C CA . ALA A 1 171 ? 20.516 -7.998 -27.652 1.00 95.88 171 ALA A CA 1
ATOM 1274 C C . ALA A 1 171 ? 19.006 -7.757 -27.484 1.00 95.88 171 ALA A C 1
ATOM 1276 O O . ALA A 1 171 ? 18.497 -7.517 -26.388 1.00 95.88 171 ALA A O 1
ATOM 1277 N N . VAL A 1 172 ? 18.245 -7.905 -28.573 1.00 95.56 172 VAL A N 1
ATOM 1278 C CA . VAL A 1 172 ? 16.771 -7.832 -28.528 1.00 95.56 172 VAL A CA 1
ATOM 1279 C C . VAL A 1 172 ? 16.187 -8.856 -27.544 1.00 95.56 172 VAL A C 1
ATOM 1281 O O . VAL A 1 172 ? 15.210 -8.564 -26.859 1.00 95.56 172 VAL A O 1
ATOM 1284 N N . ALA A 1 173 ? 16.812 -10.032 -27.425 1.00 96.06 173 ALA A N 1
ATOM 1285 C CA . ALA A 1 173 ? 16.421 -11.051 -26.454 1.00 96.06 173 ALA A CA 1
ATOM 1286 C C . ALA A 1 173 ? 16.532 -10.556 -24.997 1.00 96.06 173 ALA A C 1
ATOM 1288 O O . ALA A 1 173 ? 15.638 -10.831 -24.196 1.00 96.06 173 ALA A O 1
ATOM 1289 N N . ASP A 1 174 ? 17.567 -9.775 -24.668 1.00 96.38 174 ASP A N 1
ATOM 1290 C CA . ASP A 1 174 ? 17.753 -9.207 -23.327 1.00 96.38 174 ASP A CA 1
ATOM 1291 C C . ASP A 1 174 ? 16.683 -8.156 -23.018 1.00 96.38 174 ASP A C 1
ATOM 1293 O O . ASP A 1 174 ? 16.147 -8.109 -21.910 1.00 96.38 174 ASP A O 1
ATOM 1297 N N . LEU A 1 175 ? 16.322 -7.343 -24.017 1.00 96.50 175 LEU A N 1
ATOM 1298 C CA . LEU A 1 175 ? 15.257 -6.348 -23.891 1.00 96.50 175 LEU A CA 1
ATOM 1299 C C . LEU A 1 175 ? 13.886 -6.998 -23.677 1.00 96.50 175 LEU A C 1
ATOM 1301 O O . LEU A 1 175 ? 13.118 -6.514 -22.850 1.00 96.50 175 LEU A O 1
ATOM 1305 N N . LEU A 1 176 ? 13.596 -8.111 -24.358 1.00 97.88 176 LEU A N 1
ATOM 1306 C CA . LEU A 1 176 ? 12.368 -8.889 -24.146 1.00 97.88 176 LEU A CA 1
ATOM 1307 C C . LEU A 1 176 ? 12.324 -9.515 -22.745 1.00 97.88 176 LEU A C 1
ATOM 1309 O O . LEU A 1 176 ? 11.293 -9.472 -22.072 1.00 97.88 176 LEU A O 1
ATOM 1313 N N . ALA A 1 177 ? 13.447 -10.062 -22.271 1.00 97.25 177 ALA A N 1
ATOM 1314 C CA . ALA A 1 177 ? 13.542 -10.591 -20.912 1.00 97.25 177 ALA A CA 1
ATOM 1315 C C . ALA A 1 177 ? 13.348 -9.486 -19.859 1.00 97.25 177 ALA A C 1
ATOM 1317 O O . ALA A 1 177 ? 12.683 -9.690 -18.838 1.00 97.25 177 ALA A O 1
ATOM 1318 N N . TYR A 1 178 ? 13.898 -8.297 -20.112 1.00 96.88 178 TYR A N 1
ATOM 1319 C CA . TYR A 1 178 ? 13.728 -7.139 -19.245 1.00 96.88 178 TYR A CA 1
ATOM 1320 C C . TYR A 1 178 ? 12.289 -6.604 -19.249 1.00 96.88 178 TYR A C 1
ATOM 1322 O O . TYR A 1 178 ? 11.747 -6.330 -18.178 1.00 96.88 178 TYR A O 1
ATOM 1330 N N . GLU A 1 179 ? 11.642 -6.525 -20.417 1.00 97.81 179 GLU A N 1
ATOM 1331 C CA . GLU A 1 179 ? 10.222 -6.178 -20.550 1.00 97.81 179 GLU A CA 1
ATOM 1332 C C . GLU A 1 179 ? 9.353 -7.101 -19.690 1.00 97.81 179 GLU A C 1
ATOM 1334 O O . GLU A 1 179 ? 8.619 -6.620 -18.826 1.00 97.81 179 GLU A O 1
ATOM 1339 N N . ALA A 1 180 ? 9.515 -8.420 -19.838 1.00 97.88 180 ALA A N 1
ATOM 1340 C CA . ALA A 1 180 ? 8.781 -9.407 -19.048 1.00 97.88 180 ALA A CA 1
ATOM 1341 C C . ALA A 1 180 ? 9.010 -9.227 -17.536 1.00 97.88 180 ALA A C 1
ATOM 1343 O O . ALA A 1 180 ? 8.080 -9.351 -16.733 1.00 97.88 180 ALA A O 1
ATOM 1344 N N . ARG A 1 181 ? 10.238 -8.878 -17.125 1.00 96.75 181 ARG A N 1
ATOM 1345 C CA . ARG A 1 181 ? 10.557 -8.599 -15.720 1.00 96.75 181 ARG A CA 1
ATOM 1346 C C . ARG A 1 181 ? 9.839 -7.353 -15.205 1.00 96.75 181 ARG A C 1
ATOM 1348 O O . ARG A 1 181 ? 9.324 -7.399 -14.091 1.00 96.75 181 ARG A O 1
ATOM 1355 N N . ILE A 1 182 ? 9.784 -6.268 -15.981 1.00 96.56 182 ILE A N 1
ATOM 1356 C CA . ILE A 1 182 ? 9.035 -5.056 -15.612 1.00 96.56 182 ILE A CA 1
ATOM 1357 C C . ILE A 1 182 ? 7.539 -5.366 -15.525 1.00 96.56 182 ILE A C 1
ATOM 1359 O O . ILE A 1 182 ? 6.883 -4.967 -14.561 1.00 96.56 182 ILE A O 1
ATOM 1363 N N . GLU A 1 183 ? 6.990 -6.102 -16.493 1.00 97.19 183 GLU A N 1
ATOM 1364 C CA . GLU A 1 183 ? 5.581 -6.502 -16.501 1.00 97.19 183 GLU A CA 1
ATOM 1365 C C . GLU A 1 183 ? 5.209 -7.314 -15.257 1.00 97.19 183 GLU A C 1
ATOM 1367 O O . GLU A 1 183 ? 4.161 -7.055 -14.658 1.00 97.19 183 GLU A O 1
ATOM 1372 N N . ALA A 1 184 ? 6.105 -8.193 -14.803 1.00 96.12 184 ALA A N 1
ATOM 1373 C CA . ALA A 1 184 ? 5.937 -8.986 -13.590 1.00 96.12 184 ALA A CA 1
ATOM 1374 C C . ALA A 1 184 ? 6.009 -8.170 -12.282 1.00 96.12 184 ALA A C 1
ATOM 1376 O O . ALA A 1 184 ? 5.553 -8.650 -11.240 1.00 96.12 184 ALA A O 1
ATOM 1377 N N . VAL A 1 185 ? 6.543 -6.939 -12.295 1.00 93.69 185 VAL A N 1
ATOM 1378 C CA . VAL A 1 185 ? 6.568 -6.087 -11.095 1.00 93.69 185 VAL A CA 1
ATOM 1379 C C . VAL A 1 185 ? 5.143 -5.722 -10.698 1.00 93.69 185 VAL A C 1
ATOM 1381 O O . VAL A 1 185 ? 4.379 -5.137 -11.474 1.00 93.69 185 VAL A O 1
ATOM 1384 N N . ARG A 1 186 ? 4.781 -6.039 -9.455 1.00 92.56 186 ARG A N 1
ATOM 1385 C CA . ARG A 1 186 ? 3.459 -5.731 -8.920 1.00 92.56 186 ARG A CA 1
ATOM 1386 C C . ARG A 1 186 ? 3.318 -4.234 -8.640 1.00 92.56 186 ARG A C 1
ATOM 1388 O O . ARG A 1 186 ? 4.192 -3.611 -8.056 1.00 92.56 186 ARG A O 1
ATOM 1395 N N . GLU A 1 187 ? 2.170 -3.675 -9.005 1.00 93.31 187 GLU A N 1
ATOM 1396 C CA . GLU A 1 187 ? 1.893 -2.233 -8.893 1.00 93.31 187 GLU A CA 1
ATOM 1397 C C . GLU A 1 187 ? 1.557 -1.765 -7.470 1.00 93.31 187 GLU A C 1
ATOM 1399 O O . GLU A 1 187 ? 1.559 -0.570 -7.178 1.00 93.31 187 GLU A O 1
ATOM 1404 N N . TRP A 1 188 ? 1.188 -2.697 -6.591 1.00 89.81 188 TRP A N 1
ATOM 1405 C CA . TRP A 1 188 ? 0.800 -2.373 -5.225 1.00 89.81 188 TRP A CA 1
ATOM 1406 C C . TRP A 1 188 ? 2.034 -2.238 -4.331 1.00 89.81 188 TRP A C 1
ATOM 1408 O O . TRP A 1 188 ? 2.866 -3.145 -4.333 1.00 89.81 188 TRP A O 1
ATOM 1418 N N . PRO A 1 189 ? 2.113 -1.184 -3.495 1.00 83.00 189 PRO A N 1
ATOM 1419 C CA . PRO A 1 189 ? 3.276 -0.908 -2.648 1.00 83.00 189 PRO A CA 1
ATOM 1420 C C . PRO A 1 189 ? 3.419 -1.864 -1.450 1.00 83.00 189 PRO A C 1
ATOM 1422 O O . PRO A 1 189 ? 4.237 -1.622 -0.570 1.00 83.00 189 PRO A O 1
ATOM 1425 N N . PHE A 1 190 ? 2.609 -2.923 -1.373 1.00 85.44 190 PHE A N 1
ATOM 1426 C CA . PHE A 1 190 ? 2.579 -3.839 -0.235 1.00 85.44 190 PHE A CA 1
ATOM 1427 C C . PHE A 1 190 ? 2.833 -5.273 -0.663 1.00 85.44 190 PHE A C 1
ATOM 1429 O O . PHE A 1 190 ? 2.092 -5.820 -1.478 1.00 85.44 190 PHE A O 1
ATOM 1436 N N . ASP A 1 191 ? 3.827 -5.911 -0.051 1.00 84.38 191 ASP A N 1
ATOM 1437 C CA . ASP A 1 191 ? 4.111 -7.345 -0.165 1.00 84.38 191 ASP A CA 1
ATOM 1438 C C . ASP A 1 191 ? 3.036 -8.228 0.454 1.00 84.38 191 ASP A C 1
ATOM 1440 O O . ASP A 1 191 ? 2.391 -7.839 1.425 1.00 84.38 191 ASP A O 1
ATOM 1444 N N . VAL A 1 192 ? 2.815 -9.418 -0.130 1.00 87.12 192 VAL A N 1
ATOM 1445 C CA . VAL A 1 192 ? 1.845 -10.389 0.417 1.00 87.12 192 VAL A CA 1
ATOM 1446 C C . VAL A 1 192 ? 2.148 -10.678 1.895 1.00 87.12 192 VAL A C 1
ATOM 1448 O O . VAL A 1 192 ? 1.220 -10.601 2.701 1.00 87.12 192 VAL A O 1
ATOM 1451 N N . PRO A 1 193 ? 3.417 -10.900 2.306 1.00 87.06 193 PRO A N 1
ATOM 1452 C CA . PRO A 1 193 ? 3.753 -11.076 3.718 1.00 87.06 193 PRO A CA 1
ATOM 1453 C C . PRO A 1 193 ? 3.445 -9.839 4.567 1.00 87.06 193 PRO A C 1
ATOM 1455 O O . PRO A 1 193 ? 2.996 -9.967 5.703 1.00 87.06 193 PRO A O 1
ATOM 1458 N N . THR A 1 194 ? 3.650 -8.636 4.025 1.00 80.69 194 THR A N 1
ATOM 1459 C CA . THR A 1 194 ? 3.354 -7.376 4.721 1.00 80.69 194 THR A CA 1
ATOM 1460 C C . THR A 1 194 ? 1.855 -7.211 4.941 1.00 80.69 194 THR A C 1
ATOM 1462 O O . THR A 1 194 ? 1.434 -6.873 6.046 1.00 80.69 194 THR A O 1
ATOM 1465 N N . LEU A 1 195 ? 1.040 -7.512 3.927 1.00 84.38 195 LEU A N 1
ATOM 1466 C CA . LEU A 1 195 ? -0.415 -7.468 4.035 1.00 84.38 195 LEU A CA 1
ATOM 1467 C C . LEU A 1 195 ? -0.934 -8.523 5.019 1.00 84.38 195 LEU A C 1
ATOM 1469 O O . LEU A 1 195 ? -1.784 -8.212 5.848 1.00 84.38 195 LEU A O 1
ATOM 1473 N N . ALA A 1 196 ? -0.382 -9.738 4.984 1.00 86.88 196 ALA A N 1
ATOM 1474 C CA . ALA A 1 196 ? -0.724 -10.795 5.932 1.00 86.88 196 ALA A CA 1
ATOM 1475 C C . ALA A 1 196 ? -0.398 -10.394 7.381 1.00 86.88 196 ALA A C 1
ATOM 1477 O O . ALA A 1 196 ? -1.221 -10.590 8.271 1.00 86.88 196 ALA A O 1
ATOM 1478 N N . ARG A 1 197 ? 0.765 -9.771 7.620 1.00 84.06 197 ARG A N 1
ATOM 1479 C CA . ARG A 1 197 ? 1.131 -9.229 8.941 1.00 84.06 197 ARG A CA 1
ATOM 1480 C C . ARG A 1 197 ? 0.179 -8.127 9.388 1.00 84.06 197 ARG A C 1
ATOM 1482 O O . ARG A 1 197 ? -0.271 -8.155 10.526 1.00 84.06 197 ARG A O 1
ATOM 1489 N N . LEU A 1 198 ? -0.141 -7.179 8.506 1.00 79.62 198 LEU A N 1
ATOM 1490 C CA . LEU A 1 198 ? -1.096 -6.112 8.807 1.00 79.62 198 LEU A CA 1
ATOM 1491 C C . LEU A 1 198 ? -2.457 -6.699 9.199 1.00 79.62 198 LEU A C 1
ATOM 1493 O O . LEU A 1 198 ? -3.020 -6.311 10.219 1.00 79.62 198 LEU A O 1
ATOM 1497 N N . LEU A 1 199 ? -2.951 -7.668 8.425 1.00 82.81 199 LEU A N 1
ATOM 1498 C CA . LEU A 1 199 ? -4.210 -8.350 8.703 1.00 82.81 199 LEU A CA 1
ATOM 1499 C C . LEU A 1 199 ? -4.163 -9.072 10.053 1.00 82.81 199 LEU A C 1
ATOM 1501 O O . LEU A 1 199 ? -5.083 -8.924 10.849 1.00 82.81 199 LEU A O 1
ATOM 1505 N N . ALA A 1 200 ? -3.079 -9.794 10.344 1.00 86.62 200 ALA A N 1
ATOM 1506 C CA . ALA A 1 200 ? -2.894 -10.457 11.630 1.00 86.62 200 ALA A CA 1
ATOM 1507 C C . ALA A 1 200 ? -2.924 -9.451 12.792 1.00 86.62 200 ALA A C 1
ATOM 1509 O O . ALA A 1 200 ? -3.639 -9.669 13.765 1.00 86.62 200 ALA A O 1
ATOM 1510 N N . PHE A 1 201 ? -2.231 -8.313 12.673 1.00 80.50 201 PHE A N 1
ATOM 1511 C CA . PHE A 1 201 ? -2.255 -7.267 13.699 1.00 80.50 201 PHE A CA 1
ATOM 1512 C C . PHE A 1 201 ? -3.636 -6.644 13.901 1.00 80.50 201 PHE A C 1
ATOM 1514 O O . PHE A 1 201 ? -3.988 -6.333 15.035 1.00 80.50 201 PHE A O 1
ATOM 1521 N N . VAL A 1 202 ? -4.424 -6.481 12.837 1.00 77.62 202 VAL A N 1
ATOM 1522 C CA . VAL A 1 202 ? -5.808 -5.987 12.930 1.00 77.62 202 VAL A CA 1
ATOM 1523 C C . VAL A 1 202 ? -6.735 -7.042 13.539 1.00 77.62 202 VAL A C 1
ATOM 1525 O O . VAL A 1 202 ? -7.626 -6.703 14.314 1.00 77.62 202 VAL A O 1
ATOM 1528 N N . LEU A 1 203 ? -6.515 -8.322 13.235 1.00 77.81 203 LEU A N 1
ATOM 1529 C CA . LEU A 1 203 ? -7.325 -9.424 13.751 1.00 77.81 203 LEU A CA 1
ATOM 1530 C C . LEU A 1 203 ? -7.034 -9.752 15.216 1.00 77.81 203 LEU A C 1
ATOM 1532 O O . LEU A 1 203 ? -7.943 -10.203 15.899 1.00 77.81 203 LEU A O 1
ATOM 1536 N N . LEU A 1 204 ? -5.825 -9.509 15.728 1.00 81.44 204 LEU A N 1
ATOM 1537 C CA . LEU A 1 204 ? -5.482 -9.759 17.136 1.00 81.44 204 LEU A CA 1
ATOM 1538 C C . LEU A 1 204 ? -6.437 -9.087 18.144 1.00 81.44 204 LEU A C 1
ATOM 1540 O O . LEU A 1 204 ? -6.987 -9.797 18.988 1.00 81.44 204 LEU A O 1
ATOM 1544 N N . PRO A 1 205 ? -6.685 -7.762 18.096 1.00 70.62 205 PRO A N 1
ATOM 1545 C CA . PRO A 1 205 ? -7.613 -7.125 19.028 1.00 70.62 205 PRO A CA 1
ATOM 1546 C C . PRO A 1 205 ? -9.057 -7.597 18.822 1.00 70.62 205 PRO A C 1
ATOM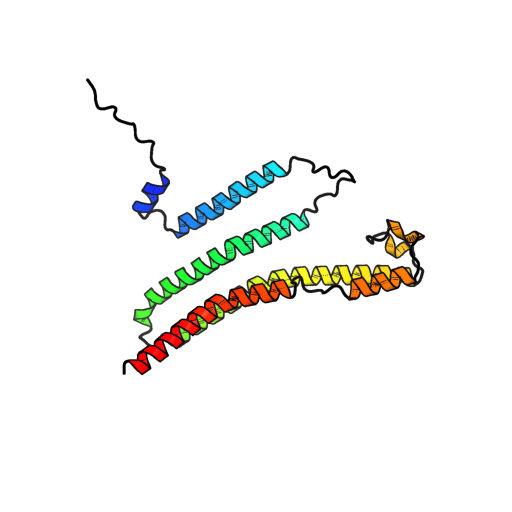 1548 O O . PRO A 1 205 ? -9.772 -7.787 19.802 1.00 70.62 205 PRO A O 1
ATOM 1551 N N . ILE A 1 206 ? -9.473 -7.840 17.573 1.00 71.62 206 ILE A N 1
ATOM 1552 C CA . ILE A 1 206 ? -10.825 -8.322 17.251 1.00 71.62 206 ILE A CA 1
ATOM 1553 C C . ILE A 1 206 ? -11.034 -9.731 17.814 1.00 71.62 206 ILE A C 1
ATOM 1555 O O . ILE A 1 206 ? -12.032 -9.991 18.478 1.00 71.62 206 ILE A O 1
ATOM 1559 N N . GLY A 1 207 ? -10.072 -10.626 17.593 1.00 74.19 207 GLY A N 1
ATOM 1560 C CA . GLY A 1 207 ? -10.092 -11.993 18.097 1.00 74.19 207 GLY A CA 1
ATOM 1561 C C . GLY A 1 207 ? -10.040 -12.049 19.621 1.00 74.19 207 GLY A C 1
ATOM 1562 O O . GLY A 1 207 ? -10.748 -12.853 20.215 1.00 74.19 207 GLY A O 1
ATOM 1563 N N . SER A 1 208 ? -9.272 -11.161 20.259 1.00 78.38 208 SER A N 1
ATOM 1564 C CA . SER A 1 208 ? -9.232 -11.041 21.721 1.00 78.38 208 SER A CA 1
ATOM 1565 C C . SER A 1 208 ? -10.586 -10.609 22.299 1.00 78.38 208 SER A C 1
ATOM 1567 O O . SER A 1 208 ? -11.087 -11.234 23.232 1.00 78.38 208 SER A O 1
ATOM 1569 N N . TRP A 1 209 ? -11.223 -9.594 21.703 1.00 81.06 209 TRP A N 1
ATOM 1570 C CA . TRP A 1 209 ? -12.544 -9.127 22.132 1.00 81.06 209 TRP A CA 1
ATOM 1571 C C . TRP A 1 209 ? -13.623 -10.201 21.944 1.00 81.06 209 TRP A C 1
ATOM 1573 O O . TRP A 1 209 ? -14.381 -10.488 22.869 1.00 81.06 209 TRP A O 1
ATOM 1583 N N . LEU A 1 210 ? -13.639 -10.849 20.776 1.00 72.00 210 LEU A N 1
ATOM 1584 C CA . LEU A 1 210 ? -14.599 -11.906 20.464 1.00 72.00 210 LEU A CA 1
ATOM 1585 C C . LEU A 1 210 ? -14.400 -13.142 21.355 1.00 72.00 210 LEU A C 1
ATOM 1587 O O . LEU A 1 210 ? -15.370 -13.732 21.825 1.00 72.00 210 LEU A O 1
ATOM 1591 N N . GLY A 1 211 ? -13.145 -13.516 21.617 1.00 82.69 211 GLY A N 1
ATOM 1592 C CA . GLY A 1 211 ? -12.800 -14.621 22.508 1.00 82.69 211 GLY A CA 1
ATOM 1593 C C . GLY A 1 211 ? -13.237 -14.366 23.949 1.00 82.69 211 GLY A C 1
ATOM 1594 O O . GLY A 1 211 ? -13.797 -15.262 24.574 1.00 82.69 211 GLY A O 1
ATOM 1595 N N . GLY A 1 212 ? -13.051 -13.143 24.457 1.00 83.25 212 GLY A N 1
ATOM 1596 C CA . GLY A 1 212 ? -13.526 -12.750 25.786 1.00 83.25 212 GLY A CA 1
ATOM 1597 C C . GLY A 1 212 ? -15.043 -12.878 25.927 1.00 83.25 212 GLY A C 1
ATOM 1598 O O . GLY A 1 212 ? -15.512 -13.543 26.848 1.00 83.25 212 GLY A O 1
ATOM 1599 N N . ALA A 1 213 ? -15.796 -12.330 24.968 1.00 78.56 213 ALA A N 1
ATOM 1600 C CA . ALA A 1 213 ? -17.258 -12.417 24.954 1.00 78.56 213 ALA A CA 1
ATOM 1601 C C . ALA A 1 213 ? -17.761 -13.871 24.870 1.00 78.56 213 ALA A C 1
ATOM 1603 O O . ALA A 1 213 ? -18.725 -14.244 25.538 1.00 78.56 213 ALA A O 1
ATOM 1604 N N . LEU A 1 214 ? -17.088 -14.718 24.081 1.00 84.62 214 LEU A N 1
ATOM 1605 C CA . LEU A 1 214 ? -17.432 -16.136 23.971 1.00 84.62 214 LEU A CA 1
ATOM 1606 C C . LEU A 1 214 ? -17.213 -16.883 25.294 1.00 84.62 214 LEU A C 1
ATOM 1608 O O . LEU A 1 214 ? -18.064 -17.672 25.700 1.00 84.62 214 LEU A O 1
ATOM 1612 N N . VAL A 1 215 ? -16.084 -16.639 25.969 1.00 92.38 215 VAL A N 1
ATOM 1613 C CA . VAL A 1 215 ? -15.775 -17.257 27.268 1.00 92.38 215 VAL A CA 1
ATOM 1614 C C . VAL A 1 215 ? -16.785 -16.824 28.326 1.00 92.38 215 VAL A C 1
ATOM 1616 O O . VAL A 1 215 ? -17.289 -17.675 29.053 1.00 92.38 215 VAL A O 1
ATOM 1619 N N . GLU A 1 216 ? -17.124 -15.536 28.378 1.00 88.62 216 GLU A N 1
ATOM 1620 C CA . GLU A 1 216 ? -18.137 -15.004 29.293 1.00 88.62 216 GLU A CA 1
ATOM 1621 C C . GLU A 1 216 ? -19.479 -15.723 29.106 1.00 88.62 216 GLU A C 1
ATOM 1623 O O . GLU A 1 216 ? -20.057 -16.226 30.067 1.00 88.62 216 GLU A O 1
ATOM 1628 N N . GLN A 1 217 ? -19.914 -15.899 27.857 1.00 88.94 217 GLN A N 1
ATOM 1629 C CA . GLN A 1 217 ? -21.183 -16.553 27.552 1.00 88.94 217 GLN A CA 1
ATOM 1630 C C . GLN A 1 217 ? -21.197 -18.054 27.885 1.00 88.94 217 GLN A C 1
ATOM 1632 O O . GLN A 1 217 ? -22.238 -18.588 28.271 1.00 88.94 217 GLN A O 1
ATOM 1637 N N . ILE A 1 218 ? -20.058 -18.741 27.752 1.00 92.19 218 ILE A N 1
ATOM 1638 C CA . ILE A 1 218 ? -19.910 -20.142 28.174 1.00 92.19 218 ILE A CA 1
ATOM 1639 C C . ILE A 1 218 ? -19.976 -20.251 29.700 1.00 92.19 218 ILE A C 1
ATOM 1641 O O . ILE A 1 218 ? -20.681 -21.117 30.212 1.00 92.19 218 ILE A O 1
ATOM 1645 N N . VAL A 1 219 ? -19.267 -19.375 30.420 1.00 95.44 219 VAL A N 1
ATOM 1646 C CA . VAL A 1 219 ? -19.231 -19.375 31.890 1.00 95.44 219 VAL A CA 1
ATOM 1647 C C . VAL A 1 219 ? -20.613 -19.089 32.470 1.00 95.44 219 VAL A C 1
ATOM 1649 O O . VAL A 1 219 ? -21.044 -19.824 33.354 1.00 95.44 219 VAL A O 1
ATOM 1652 N N . SER A 1 220 ? -21.337 -18.096 31.945 1.00 93.75 220 SER A N 1
ATOM 1653 C CA . SER A 1 220 ? -22.704 -17.801 32.392 1.00 93.75 220 SER A CA 1
ATOM 1654 C C . SER A 1 220 ? -23.623 -19.015 32.248 1.00 93.75 220 SER A C 1
ATOM 1656 O O . SER A 1 220 ? -24.311 -19.373 33.191 1.00 93.75 220 SER A O 1
ATOM 1658 N N . ARG A 1 221 ? -23.563 -19.728 31.114 1.00 95.19 221 ARG A N 1
ATOM 1659 C CA . ARG A 1 221 ? -24.394 -20.924 30.880 1.00 95.19 221 ARG A CA 1
ATOM 1660 C C . ARG A 1 221 ? -24.024 -22.147 31.724 1.00 95.19 221 ARG A C 1
ATOM 1662 O O . ARG A 1 221 ? -24.788 -23.101 31.732 1.00 95.19 221 ARG A O 1
ATOM 1669 N N . LEU A 1 222 ? -22.836 -22.174 32.327 1.00 96.56 222 LEU A N 1
ATOM 1670 C CA . LEU A 1 222 ? -22.375 -23.280 33.175 1.00 96.56 222 LEU A CA 1
ATOM 1671 C C . LEU A 1 222 ? -22.710 -23.071 34.654 1.00 96.56 222 LEU A C 1
ATOM 1673 O O . LEU A 1 222 ? -22.714 -24.041 35.409 1.00 96.56 222 LEU A O 1
ATOM 1677 N N . LEU A 1 223 ? -22.890 -21.816 35.070 1.00 95.69 223 LEU A N 1
ATOM 1678 C CA . LEU A 1 223 ? -23.177 -21.445 36.456 1.00 95.69 223 LEU A CA 1
ATOM 1679 C C . LEU A 1 223 ? -24.682 -21.309 36.743 1.00 95.69 223 LEU A C 1
ATOM 1681 O O . LEU A 1 223 ? -25.049 -21.296 37.918 1.00 95.69 223 LEU A O 1
ATOM 1685 N N . ASP A 1 224 ? -25.505 -21.237 35.695 1.00 87.62 224 ASP A N 1
ATOM 1686 C CA . ASP A 1 224 ? -26.974 -21.281 35.736 1.00 87.62 224 ASP A CA 1
ATOM 1687 C C . ASP A 1 224 ? -27.503 -22.723 35.603 1.00 87.62 224 ASP A C 1
ATOM 1689 O O . ASP A 1 224 ? -28.467 -23.069 36.327 1.00 87.62 224 ASP A O 1
#

Sequence (224 aa):
MTSRSKTALVPALPILGAFEAGRITPFRLGVLLALAMLGARGIAFSISETGPFSTGNGTVPADLREVRIGFVLALVIGYAPAAYGWGVRSLRATLEGLRPIFGERGEPLDLALAATGIAVATTAFLLPVRGVRRRIVEEKQAELGRVRRAIRGDGGALRESPLAAWREQMAVADLLAYEARIEAVREWPFDVPTLARLLAFVLLPIGSWLGGALVEQIVSRLLD

Secondary structure (DSSP, 8-state):
-------------HHHHHHHTT-S-HHHHHHHHHHHHHHHHHHHHHHHTTS----TT------HHHHHHHHHHHHHHHHHHHHHHHHHHHHHHHHHHHHHHH-S--HHHHHHHHHHHHHHHHHHHHHHHHHHHHHHHHHHHHHHHHHHHHHTT-GGGGTTSTTGGGTTT--HHHHHHHHHHHHHS-SSSS-HHHHHHHHHHHHHHHHHHHHHHHHHHHHHHHH-

pLDDT: mean 73.18, std 17.11, range [40.0, 98.12]

Foldseek 3Di:
DDDDDPDDPDPDPVVVVCVVVVNQDVLNVVVVVVVVVVVVVVVVVVVVVVDQPDDPPDRDPPPVVVVVVVVVCCCCVVVVVVVLVCVVVVVVVVVVVCDVVPDPPCPPVVVVVVVVSCVVVVCVVVVVQVVQLVVLVVVLVLVLVLLVVVLVVPLVSCCPPPCVVCSVPDDSVNSVVVSVVSVPDDSGPADPVRVVVVVVVVVVVVVVVVVVVVVVVVVVVVVD